Protein AF-A0A925BQP9-F1 (afdb_monomer_lite)

Secondary structure (DSSP, 8-state):
--PPPPPPP-------HHHHHHHHHHHHHHHHHHHHHHHHHHHHHHTHHHHHHHHHHHHTTTTT-TT--S---TTEEEE-TTSTT-EESS--B-TTT-PBPEEEETT----PPTTEEEEEE--HHHHHHTT--EEE--EEEETTTEEEEEEEGGGEEE-SS-EEEEEEEETTEEEEEEEEE---BTTEEEEEES--TT-EEE-SSHHHHHHHHHH-TTT-TTTSTTSTT-SS--SS--S----------HHHHHHHHHH-B-TTT-SBTTBTBSPEEEEETTEEEEESSTTHHHHHHH-HHHHHHHHHHT-

Foldseek 3Di:
DDDDDDDDDDDDPPDDPVNVVVVVVVVVVVVVVVVVVVVVVVVCVVCVVVVVVVVCVVCCVVPPVPPPPDDQDQQKKFADPVDPPDIDSDWDQGPPPRHTTDIDGPLPFDPDPPQFQFKDADDPVRCVVLVWDKDFFDFDQAPPPGTATKAFPQQWDCPVVWIWGWWPPDVRMTTTGTWDWDDDDPRITGTDDTDDGGIITGSHSNVVVVVVCVVRVSGRSRPDVPVPDDPPDPPDDDPDDDQDPDDDDPVRVVVLVVQQAALQPRHGLPPQDHWGWDQDPNDIDTHNDPVCNVVCVVCVPSSVVSSVVND

pLDDT: mean 75.66, std 16.01, range [29.39, 94.94]

Sequence (311 aa):
MSEPVSEPSPLSPQRSAWASLLWTARLIEVRLRLVIVLLVAFVVVGRWETWRNYWDKWTRPLLGGAAYAGTVSTDTEFFCPMCPGVLSDWPAICPVCHMDLVTRRRGEPIVLPDGTLSRMQLAPYRIQQAGIHTTEVQSQTVEGVGECLTLPESAVIDTGSLQVVYVESMPGMFDGVAVKLGPRVGDLFPVREGLKPGQRVATSGAFLIDAETRLNPSLAVGYFGAAGNRVANSSQTSPRRRAKKGKLSAADLKLVEQQKICPVTGADLNSMGGPVPVDLTGRRVFICCVGCETALRKDPEKHFKKLAEAK

Structure (mmCIF, N/CA/C/O backbone):
data_AF-A0A925BQP9-F1
#
_entry.id   AF-A0A925BQP9-F1
#
loop_
_atom_site.group_PDB
_atom_site.id
_atom_site.type_symbol
_atom_site.label_atom_id
_atom_site.label_alt_id
_atom_site.label_comp_id
_atom_site.label_asym_id
_atom_site.label_entity_id
_atom_site.label_seq_id
_atom_site.pdbx_PDB_ins_code
_atom_site.Cartn_x
_atom_site.Cartn_y
_atom_site.Cartn_z
_atom_site.occupancy
_atom_site.B_iso_or_equiv
_atom_site.auth_seq_id
_atom_site.auth_comp_id
_atom_site.auth_asym_id
_atom_site.auth_atom_id
_atom_site.pdbx_PDB_model_num
ATOM 1 N N . MET A 1 1 ? 86.877 -55.980 -59.274 1.00 45.31 1 MET A N 1
ATOM 2 C CA . MET A 1 1 ? 86.616 -54.872 -60.212 1.00 45.31 1 MET A CA 1
ATOM 3 C C . MET A 1 1 ? 85.297 -54.236 -59.826 1.00 45.31 1 MET A C 1
ATOM 5 O O . MET A 1 1 ? 84.273 -54.897 -59.909 1.00 45.31 1 MET A O 1
ATOM 9 N N . SER A 1 2 ? 85.359 -53.015 -59.314 1.00 47.59 2 SER A N 1
ATOM 10 C CA . SER A 1 2 ? 84.247 -52.222 -58.794 1.00 47.59 2 SER A CA 1
ATOM 11 C C . SER A 1 2 ? 84.069 -51.015 -59.713 1.00 47.59 2 SER A C 1
ATOM 13 O O . SER A 1 2 ? 84.976 -50.191 -59.802 1.00 47.59 2 SER A O 1
ATOM 15 N N . GLU A 1 3 ? 82.933 -50.923 -60.401 1.00 58.47 3 GLU A N 1
ATOM 16 C CA . GLU A 1 3 ? 82.531 -49.715 -61.131 1.00 58.47 3 GLU A CA 1
ATOM 17 C C . GLU A 1 3 ? 81.589 -48.859 -60.262 1.00 58.47 3 GLU A C 1
ATOM 19 O O . GLU A 1 3 ? 80.768 -49.419 -59.528 1.00 58.47 3 GLU A O 1
ATOM 24 N N . PRO A 1 4 ? 81.725 -47.518 -60.284 1.00 59.88 4 PRO A N 1
ATOM 25 C CA . PRO A 1 4 ? 81.036 -46.629 -59.359 1.00 59.88 4 PRO A CA 1
ATOM 26 C C . PRO A 1 4 ? 79.633 -46.228 -59.835 1.00 59.88 4 PRO A C 1
ATOM 28 O O . PRO A 1 4 ? 79.372 -46.007 -61.015 1.00 59.88 4 PRO A O 1
ATOM 31 N N . VAL A 1 5 ? 78.745 -46.083 -58.853 1.00 56.38 5 VAL A N 1
ATOM 32 C CA . VAL A 1 5 ? 77.368 -45.592 -58.966 1.00 56.38 5 VAL A CA 1
ATOM 33 C C . VAL A 1 5 ? 77.372 -44.092 -59.288 1.00 56.38 5 VAL A C 1
ATOM 35 O O . VAL A 1 5 ? 77.956 -43.302 -58.550 1.00 56.38 5 VAL A O 1
ATOM 38 N N . SER A 1 6 ? 76.703 -43.693 -60.372 1.00 61.91 6 SER A N 1
ATOM 39 C CA . SER A 1 6 ? 76.469 -42.291 -60.741 1.00 61.91 6 SER A CA 1
ATOM 40 C C . SER A 1 6 ? 75.222 -41.731 -60.041 1.00 61.91 6 SER A C 1
ATOM 42 O O . SER A 1 6 ? 74.110 -42.198 -60.292 1.00 61.91 6 SER A O 1
ATOM 44 N N . GLU A 1 7 ? 75.397 -40.718 -59.192 1.00 65.06 7 GLU A N 1
ATOM 45 C CA . GLU A 1 7 ? 74.315 -39.914 -58.603 1.00 65.06 7 GLU A CA 1
ATOM 46 C C . GLU A 1 7 ? 73.644 -38.999 -59.652 1.00 65.06 7 GLU A C 1
ATOM 48 O O . GLU A 1 7 ? 74.332 -38.449 -60.518 1.00 65.06 7 GLU A O 1
ATOM 53 N N . PRO A 1 8 ? 72.321 -38.760 -59.584 1.00 58.62 8 PRO A N 1
ATOM 54 C CA . PRO A 1 8 ? 71.677 -37.737 -60.400 1.00 58.62 8 PRO A CA 1
ATOM 55 C C . PRO A 1 8 ? 71.913 -36.330 -59.816 1.00 58.62 8 PRO A C 1
ATOM 57 O O . PRO A 1 8 ? 71.717 -36.086 -58.626 1.00 58.62 8 PRO A O 1
ATOM 60 N N . SER A 1 9 ? 72.296 -35.378 -60.674 1.00 62.78 9 SER A N 1
ATOM 61 C CA . SER A 1 9 ? 72.474 -33.961 -60.317 1.00 62.78 9 SER A CA 1
ATOM 62 C C . SER A 1 9 ? 71.181 -33.295 -59.812 1.00 62.78 9 SER A C 1
ATOM 64 O O . SER A 1 9 ? 70.114 -33.514 -60.393 1.00 62.78 9 SER A O 1
ATOM 66 N N . PRO A 1 10 ? 71.255 -32.387 -58.818 1.00 48.56 10 PRO A N 1
ATOM 67 C CA . PRO A 1 10 ? 70.118 -31.568 -58.430 1.00 48.56 10 PRO A CA 1
ATOM 68 C C . PRO A 1 10 ? 69.896 -30.452 -59.461 1.00 48.56 10 PRO A C 1
ATOM 70 O O . PRO A 1 10 ? 70.718 -29.548 -59.622 1.00 48.56 10 PRO A O 1
ATOM 73 N N . LEU A 1 11 ? 68.753 -30.484 -60.148 1.00 51.12 11 LEU A N 1
ATOM 74 C CA . LEU A 1 11 ? 68.272 -29.343 -60.925 1.00 51.12 11 LEU A CA 1
ATOM 75 C C . LEU A 1 11 ? 67.929 -28.201 -59.957 1.00 51.12 11 LEU A C 1
ATOM 77 O O . LEU A 1 11 ? 66.928 -28.252 -59.242 1.00 51.12 11 LEU A O 1
ATOM 81 N N . SER A 1 12 ? 68.764 -27.162 -59.923 1.00 58.66 12 SER A N 1
ATOM 82 C CA . SER A 1 12 ? 68.433 -25.918 -59.224 1.00 58.66 12 SER A CA 1
ATOM 83 C C . SER A 1 12 ? 67.364 -25.148 -60.015 1.00 58.66 12 SER A C 1
ATOM 85 O O . SER A 1 12 ? 67.518 -24.951 -61.223 1.00 58.66 12 SER A O 1
ATOM 87 N N . PRO A 1 13 ? 66.269 -24.678 -59.388 1.00 52.56 13 PRO A N 1
ATOM 88 C CA . PRO A 1 13 ? 65.316 -23.829 -60.078 1.00 52.56 13 PRO A CA 1
ATOM 89 C C . PRO A 1 13 ? 65.865 -22.398 -60.063 1.00 52.56 13 PRO A C 1
ATOM 91 O O . PRO A 1 13 ? 65.634 -21.649 -59.113 1.00 52.56 13 PRO A O 1
ATOM 94 N N . GLN A 1 14 ? 66.588 -21.991 -61.111 1.00 63.50 14 GLN A N 1
ATOM 95 C CA . GLN A 1 14 ? 66.860 -20.571 -61.359 1.00 63.50 14 GLN A CA 1
ATOM 96 C C . GLN A 1 14 ? 65.535 -19.858 -61.666 1.00 63.50 14 GLN A C 1
ATOM 98 O O . GLN A 1 14 ? 65.106 -19.733 -62.812 1.00 63.50 14 GLN A O 1
ATOM 103 N N . ARG A 1 15 ? 64.847 -19.394 -60.622 1.00 58.25 15 ARG A N 1
ATOM 104 C CA . ARG A 1 15 ? 63.756 -18.430 -60.771 1.00 58.25 15 ARG A CA 1
ATOM 105 C C . ARG A 1 15 ? 64.375 -17.090 -61.157 1.00 58.25 15 ARG A C 1
ATOM 107 O O . ARG A 1 15 ? 65.169 -16.535 -60.404 1.00 58.25 15 ARG A O 1
ATOM 114 N N . SER A 1 16 ? 64.028 -16.594 -62.342 1.00 65.12 16 SER A N 1
ATOM 115 C CA . SER A 1 16 ? 64.493 -15.305 -62.853 1.00 65.12 16 SER A CA 1
ATOM 116 C C . SER A 1 16 ? 64.171 -14.177 -61.864 1.00 65.12 16 SER A C 1
ATOM 118 O O . SER A 1 16 ? 63.114 -14.177 -61.230 1.00 65.12 16 SER A O 1
ATOM 120 N N . ALA A 1 17 ? 65.067 -13.192 -61.739 1.00 63.22 17 ALA A N 1
ATOM 121 C CA . ALA A 1 17 ? 64.899 -12.043 -60.837 1.00 63.22 17 ALA A CA 1
ATOM 122 C C . ALA A 1 17 ? 63.589 -11.259 -61.083 1.00 63.22 17 ALA A C 1
ATOM 124 O O . ALA A 1 17 ? 63.053 -10.620 -60.185 1.00 63.22 17 ALA A O 1
ATOM 125 N N . TRP A 1 18 ? 63.030 -11.363 -62.290 1.00 61.12 18 TRP A N 1
ATOM 126 C CA . TRP A 1 18 ? 61.725 -10.813 -62.655 1.00 61.12 18 TRP A CA 1
ATOM 127 C C . TRP A 1 18 ? 60.549 -11.612 -62.076 1.00 61.12 18 TRP A C 1
ATOM 129 O O . TRP A 1 18 ? 59.548 -11.026 -61.668 1.00 61.12 18 TRP A O 1
ATOM 139 N N . ALA A 1 19 ? 60.668 -12.939 -61.978 1.00 64.19 19 ALA A N 1
ATOM 140 C CA . ALA A 1 19 ? 59.644 -13.790 -61.379 1.00 64.19 19 ALA A CA 1
ATOM 141 C C . ALA A 1 19 ? 59.563 -13.613 -59.854 1.00 64.19 19 ALA A C 1
ATOM 143 O O . ALA A 1 19 ? 58.466 -13.657 -59.300 1.00 64.19 19 ALA A O 1
ATOM 144 N N . SER A 1 20 ? 60.688 -13.370 -59.168 1.00 64.38 20 SER A N 1
ATOM 145 C CA . SER A 1 20 ? 60.673 -13.033 -57.738 1.00 64.38 20 SER A CA 1
ATOM 146 C C . SER A 1 20 ? 60.093 -11.638 -57.479 1.00 64.38 20 SER A C 1
ATOM 148 O O . SER A 1 20 ? 59.323 -11.494 -56.534 1.00 64.38 20 SER A O 1
ATOM 150 N N . LEU A 1 21 ? 60.360 -10.650 -58.345 1.00 67.69 21 LEU A N 1
ATOM 151 C CA . LEU A 1 21 ? 59.766 -9.304 -58.269 1.00 67.69 21 LEU A CA 1
ATOM 152 C C . LEU A 1 21 ? 58.247 -9.301 -58.499 1.00 67.69 21 LEU A C 1
ATOM 154 O O . LEU A 1 21 ? 57.502 -8.643 -57.777 1.00 67.69 21 LEU A O 1
ATOM 158 N N . LEU A 1 22 ? 57.764 -10.069 -59.478 1.00 72.62 22 LEU A N 1
ATOM 159 C CA . LEU A 1 22 ? 56.326 -10.225 -59.715 1.00 72.62 22 LEU A CA 1
ATOM 160 C C . LEU A 1 22 ? 55.641 -10.963 -58.557 1.00 72.62 22 LEU A C 1
ATOM 162 O O . LEU A 1 22 ? 54.504 -10.650 -58.206 1.00 72.62 22 LEU A O 1
ATOM 166 N N . TRP A 1 23 ? 56.328 -11.920 -57.930 1.00 68.81 23 TRP A N 1
ATOM 167 C CA . TRP A 1 23 ? 55.796 -12.662 -56.787 1.00 68.81 23 TRP A CA 1
ATOM 168 C C . TRP A 1 23 ? 55.746 -11.814 -55.506 1.00 68.81 23 TRP A C 1
ATOM 170 O O . TRP A 1 23 ? 54.752 -11.866 -54.779 1.00 68.81 23 TRP A O 1
ATOM 180 N N . THR A 1 24 ? 56.755 -10.971 -55.252 1.00 74.19 24 THR A N 1
ATOM 181 C CA . THR A 1 24 ? 56.733 -10.011 -54.135 1.00 74.19 24 THR A CA 1
ATOM 182 C C . THR A 1 24 ? 55.698 -8.910 -54.349 1.00 74.19 24 THR A C 1
ATOM 184 O O . THR A 1 24 ? 54.975 -8.589 -53.408 1.00 74.19 24 THR A O 1
ATOM 187 N N . ALA A 1 25 ? 55.537 -8.396 -55.573 1.00 77.31 25 ALA A N 1
ATOM 188 C CA . ALA A 1 25 ? 54.480 -7.437 -55.906 1.00 77.31 25 ALA A CA 1
ATOM 189 C C . ALA A 1 25 ? 53.077 -8.006 -55.627 1.00 77.31 25 ALA A C 1
ATOM 191 O O . ALA A 1 25 ? 52.257 -7.350 -54.985 1.00 77.31 25 ALA A O 1
ATOM 192 N N . ARG A 1 26 ? 52.827 -9.267 -56.007 1.00 74.62 26 ARG A N 1
ATOM 193 C CA . ARG A 1 26 ? 51.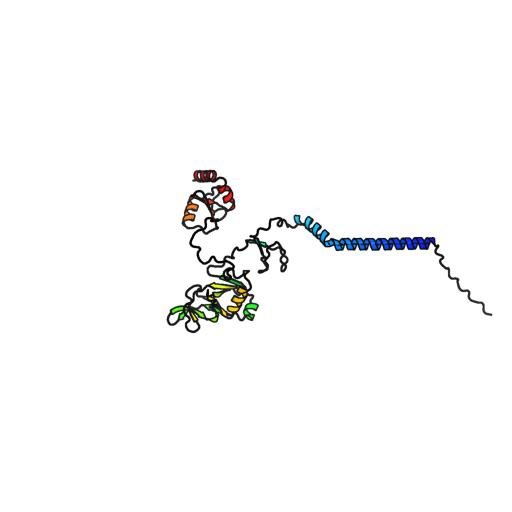553 -9.955 -55.738 1.00 74.62 26 ARG A CA 1
ATOM 194 C C . ARG A 1 26 ? 51.303 -10.174 -54.243 1.00 74.62 26 ARG A C 1
ATOM 196 O O . ARG A 1 26 ? 50.176 -10.042 -53.775 1.00 74.62 26 ARG A O 1
ATOM 203 N N . LEU A 1 27 ? 52.346 -10.486 -53.471 1.00 76.75 27 LEU A N 1
ATOM 204 C CA . LEU A 1 27 ? 52.251 -10.600 -52.011 1.00 76.75 27 LEU A CA 1
ATOM 205 C C . LEU A 1 27 ? 51.945 -9.260 -51.340 1.00 76.75 27 LEU A C 1
ATOM 207 O O . LEU A 1 27 ? 51.162 -9.219 -50.389 1.00 76.75 27 LEU A O 1
ATOM 211 N N . ILE A 1 28 ? 52.543 -8.173 -51.830 1.00 82.19 28 ILE A N 1
ATOM 212 C CA . ILE A 1 28 ? 52.264 -6.816 -51.355 1.00 82.19 28 ILE A CA 1
ATOM 213 C C . ILE A 1 28 ? 50.809 -6.452 -51.657 1.00 82.19 28 ILE A C 1
ATOM 215 O O . ILE A 1 28 ? 50.113 -5.990 -50.759 1.00 82.19 28 ILE A O 1
ATOM 219 N N . GLU A 1 29 ? 50.319 -6.744 -52.861 1.00 84.31 29 GLU A N 1
ATOM 220 C CA . GLU A 1 29 ? 48.927 -6.511 -53.258 1.00 84.31 29 GLU A CA 1
ATOM 221 C C . GLU A 1 29 ? 47.930 -7.262 -52.354 1.00 84.31 29 GLU A C 1
ATOM 223 O O . GLU A 1 29 ? 46.968 -6.676 -51.852 1.00 84.31 29 GLU A O 1
ATOM 228 N N . VAL A 1 30 ? 48.193 -8.541 -52.059 1.00 82.62 30 VAL A N 1
ATOM 229 C CA . VAL A 1 30 ? 47.346 -9.351 -51.165 1.00 82.62 30 VAL A CA 1
ATOM 230 C C . VAL A 1 30 ? 47.374 -8.826 -49.727 1.00 82.62 30 VAL A C 1
ATOM 232 O O . VAL A 1 30 ? 46.323 -8.730 -49.090 1.00 82.62 30 VAL A O 1
ATOM 235 N N . ARG A 1 31 ? 48.550 -8.443 -49.208 1.00 84.25 31 ARG A N 1
ATOM 236 C CA . ARG A 1 31 ? 48.673 -7.866 -47.858 1.00 84.25 31 ARG A CA 1
ATOM 237 C C . ARG A 1 31 ? 47.978 -6.511 -47.753 1.00 84.25 31 ARG A C 1
ATOM 239 O O . ARG A 1 31 ? 47.286 -6.273 -46.766 1.00 84.25 31 ARG A O 1
ATOM 246 N N . LEU A 1 32 ? 48.096 -5.657 -48.770 1.00 88.38 32 LEU A N 1
ATOM 247 C CA . LEU A 1 32 ? 47.422 -4.360 -48.804 1.00 88.38 32 LEU A CA 1
ATOM 248 C C . LEU A 1 32 ? 45.897 -4.537 -48.820 1.00 88.38 32 LEU A C 1
ATOM 250 O O . LEU A 1 32 ? 45.187 -3.877 -48.064 1.00 88.38 32 LEU A O 1
ATOM 254 N N . ARG A 1 33 ? 45.390 -5.492 -49.612 1.00 89.38 33 ARG A N 1
ATOM 255 C CA . ARG A 1 33 ? 43.960 -5.821 -49.671 1.00 89.38 33 ARG A CA 1
ATOM 256 C C . ARG A 1 33 ? 43.430 -6.340 -48.331 1.00 89.38 33 ARG A C 1
ATOM 258 O O . ARG A 1 33 ? 42.353 -5.924 -47.917 1.00 89.38 33 ARG A O 1
ATOM 265 N N . LEU A 1 34 ? 44.188 -7.189 -47.632 1.00 88.56 34 LEU A N 1
ATOM 266 C CA . LEU A 1 34 ? 43.827 -7.677 -46.294 1.00 88.56 34 LEU A CA 1
ATOM 267 C C . LEU A 1 34 ? 43.735 -6.528 -45.275 1.00 88.56 34 LEU A C 1
ATOM 269 O O . LEU A 1 34 ? 42.763 -6.445 -44.526 1.00 88.56 34 LEU A O 1
ATOM 273 N N . VAL A 1 35 ? 44.712 -5.617 -45.277 1.00 91.19 35 VAL A N 1
ATOM 274 C CA . VAL A 1 35 ? 44.727 -4.456 -44.371 1.00 91.19 35 VAL A CA 1
ATOM 275 C C . VAL A 1 35 ? 43.555 -3.514 -44.656 1.00 91.19 35 VAL A C 1
ATOM 277 O O . VAL A 1 35 ? 42.897 -3.063 -43.721 1.00 91.19 35 VAL A O 1
ATOM 280 N N . ILE A 1 36 ? 43.236 -3.267 -45.929 1.00 92.31 36 ILE A N 1
ATOM 281 C CA . ILE A 1 36 ? 42.078 -2.447 -46.318 1.00 92.31 36 ILE A CA 1
ATOM 282 C C . ILE A 1 36 ? 40.770 -3.083 -45.833 1.00 92.31 36 ILE A C 1
ATOM 284 O O . ILE A 1 36 ? 39.931 -2.390 -45.263 1.00 92.31 36 ILE A O 1
ATOM 288 N N . VAL A 1 37 ? 40.600 -4.398 -46.003 1.00 92.25 37 VAL A N 1
ATOM 289 C CA . VAL A 1 37 ? 39.394 -5.106 -45.540 1.00 92.25 37 VAL A CA 1
ATOM 290 C C . VAL A 1 37 ? 39.247 -5.020 -44.018 1.00 92.25 37 VAL A C 1
ATOM 292 O O . VAL A 1 37 ? 38.153 -4.743 -43.531 1.00 92.25 37 VAL A O 1
ATOM 295 N N . LEU A 1 38 ? 40.336 -5.191 -43.264 1.00 92.19 38 LEU A N 1
ATOM 296 C CA . LEU A 1 38 ? 40.315 -5.061 -41.803 1.00 92.19 38 LEU A CA 1
ATOM 297 C C . LEU A 1 38 ? 39.994 -3.634 -41.345 1.00 92.19 38 LEU A C 1
ATOM 299 O O . LEU A 1 38 ? 39.219 -3.465 -40.406 1.00 92.19 38 LEU A O 1
ATOM 303 N N . LEU A 1 39 ? 40.526 -2.610 -42.019 1.00 93.44 39 LEU A N 1
ATOM 304 C CA . LEU A 1 39 ? 40.194 -1.212 -41.725 1.00 93.44 39 LEU A CA 1
ATOM 305 C C . LEU A 1 39 ? 38.719 -0.905 -41.997 1.00 93.44 39 LEU A C 1
ATOM 307 O O . LEU A 1 39 ? 38.070 -0.260 -41.177 1.00 93.44 39 LEU A O 1
ATOM 311 N N . VAL A 1 40 ? 38.161 -1.401 -43.105 1.00 93.38 40 VAL A N 1
ATOM 312 C CA . VAL A 1 40 ? 36.728 -1.248 -43.404 1.00 93.38 40 VAL A CA 1
ATOM 313 C C . VAL A 1 40 ? 35.881 -1.950 -42.345 1.00 93.38 40 VAL A C 1
ATOM 315 O O . VAL A 1 40 ? 34.950 -1.342 -41.819 1.00 93.38 40 VAL A O 1
ATOM 318 N N . ALA A 1 41 ? 36.223 -3.185 -41.971 1.00 92.12 41 ALA A N 1
ATOM 319 C CA . ALA A 1 41 ? 35.524 -3.909 -40.912 1.00 92.12 41 ALA A CA 1
ATOM 320 C C . ALA A 1 41 ? 35.583 -3.156 -39.572 1.00 92.12 41 ALA A C 1
ATOM 322 O O . ALA A 1 41 ? 34.563 -3.013 -38.901 1.00 92.12 41 ALA A O 1
ATOM 323 N N . PHE A 1 42 ? 36.744 -2.600 -39.215 1.00 92.12 42 PHE A N 1
ATOM 324 C CA . PHE A 1 42 ? 36.915 -1.796 -38.006 1.00 92.12 42 PHE A CA 1
ATOM 325 C C . PHE A 1 42 ? 36.052 -0.527 -38.024 1.00 92.12 42 PHE A C 1
ATOM 327 O O . PHE A 1 42 ? 35.416 -0.207 -37.024 1.00 92.12 42 PHE A O 1
ATOM 334 N N . VAL A 1 43 ? 35.963 0.171 -39.160 1.00 92.25 43 VAL A N 1
ATOM 335 C CA . VAL A 1 43 ? 35.090 1.349 -39.309 1.00 92.25 43 VAL A CA 1
ATOM 336 C C . VAL A 1 43 ? 33.613 0.965 -39.218 1.00 92.25 43 VAL A C 1
ATOM 338 O O . VAL A 1 43 ? 32.845 1.676 -38.572 1.00 92.25 43 VAL A O 1
ATOM 341 N N . VAL A 1 44 ? 33.204 -0.153 -39.822 1.00 91.62 44 VAL A N 1
ATOM 342 C CA . VAL A 1 44 ? 31.817 -0.643 -39.766 1.00 91.62 44 VAL A CA 1
ATOM 343 C C . VAL A 1 44 ? 31.421 -1.009 -38.337 1.00 91.62 44 VAL A C 1
ATOM 345 O O . VAL A 1 44 ? 30.360 -0.592 -37.879 1.00 91.62 44 VAL A O 1
ATOM 348 N N . VAL A 1 45 ? 32.282 -1.718 -37.604 1.00 90.12 45 VAL A N 1
ATOM 349 C CA . VAL A 1 45 ? 32.037 -2.073 -36.197 1.00 90.12 45 VAL A CA 1
ATOM 350 C C . VAL A 1 45 ? 32.102 -0.834 -35.297 1.00 90.12 45 VAL A C 1
ATOM 352 O O . VAL A 1 45 ? 31.222 -0.628 -34.467 1.00 90.12 45 VAL A O 1
ATOM 355 N N . GLY A 1 46 ? 33.083 0.049 -35.496 1.00 90.75 46 GLY A N 1
ATOM 356 C CA . GLY A 1 46 ? 33.216 1.291 -34.728 1.00 90.75 46 GLY A CA 1
ATOM 357 C C . GLY A 1 46 ? 32.059 2.270 -34.949 1.00 90.75 46 GLY A C 1
ATOM 358 O O . GLY A 1 46 ? 31.710 3.037 -34.054 1.00 90.75 46 GLY A O 1
ATOM 359 N N . ARG A 1 47 ? 31.420 2.226 -36.124 1.00 90.31 47 ARG A N 1
ATOM 360 C CA . ARG A 1 47 ? 30.212 3.002 -36.448 1.00 90.31 47 ARG A CA 1
ATOM 361 C C . ARG A 1 47 ? 28.922 2.183 -36.375 1.00 90.31 47 ARG A C 1
ATOM 363 O O . ARG A 1 47 ? 27.878 2.658 -36.827 1.00 90.31 47 ARG A O 1
ATOM 370 N N . TRP A 1 48 ? 28.961 0.997 -35.771 1.00 88.44 48 TRP A N 1
ATOM 371 C CA . TRP A 1 48 ? 27.801 0.115 -35.668 1.00 88.44 48 TRP A CA 1
ATOM 372 C C . TRP A 1 48 ? 26.621 0.796 -34.967 1.00 88.44 48 TRP A C 1
ATOM 374 O O . TRP A 1 48 ? 25.500 0.750 -35.465 1.00 88.44 48 TRP A O 1
ATOM 384 N N . GLU A 1 49 ? 26.882 1.549 -33.895 1.00 80.25 49 GLU A N 1
ATOM 385 C CA . GLU A 1 49 ? 25.851 2.309 -33.173 1.00 80.25 49 GLU A CA 1
ATOM 386 C C . GLU A 1 49 ? 25.211 3.418 -34.022 1.00 80.25 49 GLU A C 1
ATOM 388 O O . GLU A 1 49 ? 24.020 3.706 -33.900 1.00 80.25 49 GLU A O 1
ATOM 393 N N . THR A 1 50 ? 25.964 4.042 -34.937 1.00 83.81 50 THR A N 1
ATOM 394 C CA . THR A 1 50 ? 25.397 5.068 -35.831 1.00 83.81 50 THR A CA 1
ATOM 395 C C . THR A 1 50 ? 24.546 4.445 -36.929 1.00 83.81 50 THR A C 1
ATOM 397 O O . THR A 1 50 ? 23.492 4.985 -37.263 1.00 83.81 50 THR A O 1
ATOM 400 N N . TRP A 1 51 ? 24.979 3.306 -37.467 1.00 83.12 51 TRP A N 1
ATOM 401 C CA . TRP A 1 51 ? 24.217 2.548 -38.458 1.00 83.12 51 TRP A CA 1
ATOM 402 C C . TRP A 1 51 ? 22.930 1.982 -37.868 1.00 83.12 51 TRP A C 1
ATOM 404 O O . TRP A 1 51 ? 21.866 2.157 -38.459 1.00 83.12 51 TRP A O 1
ATOM 414 N N . ARG A 1 52 ? 23.005 1.394 -36.671 1.00 82.44 52 ARG A N 1
ATOM 415 C CA . ARG A 1 52 ? 21.841 0.904 -35.930 1.00 82.44 52 ARG A CA 1
ATOM 416 C C . ARG A 1 52 ? 20.843 2.023 -35.649 1.00 82.44 52 ARG A C 1
ATOM 418 O O . ARG A 1 52 ? 19.672 1.878 -35.971 1.00 82.44 52 ARG A O 1
ATOM 425 N N . ASN A 1 53 ? 21.309 3.179 -35.173 1.00 80.44 53 ASN A N 1
ATOM 426 C CA . ASN A 1 53 ? 20.445 4.340 -34.942 1.00 80.44 53 ASN A CA 1
ATOM 427 C C . ASN A 1 53 ? 19.766 4.856 -36.219 1.00 80.44 53 ASN A C 1
ATOM 429 O O . ASN A 1 53 ? 18.615 5.297 -36.175 1.00 80.44 53 ASN A O 1
ATOM 433 N N . TYR A 1 54 ? 20.463 4.822 -37.357 1.00 83.88 54 TYR A N 1
ATOM 434 C CA . TYR A 1 54 ? 19.885 5.220 -38.640 1.00 83.88 54 TYR A CA 1
ATOM 435 C C . TYR A 1 54 ? 18.848 4.203 -39.131 1.00 83.88 54 TYR A C 1
ATOM 437 O O . TYR A 1 54 ? 17.774 4.595 -39.586 1.00 83.88 54 TYR A O 1
ATOM 445 N N . TRP A 1 55 ? 19.142 2.910 -38.978 1.00 80.12 55 TRP A N 1
ATOM 446 C CA . TRP A 1 55 ? 18.220 1.821 -39.288 1.00 80.12 55 TRP A CA 1
ATOM 447 C C . TRP A 1 55 ? 16.957 1.896 -38.430 1.00 80.12 55 TRP A C 1
ATOM 449 O O . TRP A 1 55 ? 15.860 1.933 -38.979 1.00 80.12 55 TRP A O 1
ATOM 459 N N . ASP A 1 56 ? 17.097 2.056 -37.111 1.00 71.44 56 ASP A N 1
ATOM 460 C CA . ASP A 1 56 ? 15.972 2.236 -36.190 1.00 71.44 56 ASP A CA 1
ATOM 461 C C . ASP A 1 56 ? 15.156 3.483 -36.541 1.00 71.44 56 ASP A C 1
ATOM 463 O O . ASP A 1 56 ? 13.932 3.471 -36.461 1.00 71.44 56 ASP A O 1
ATOM 467 N N . LYS A 1 57 ? 15.793 4.576 -36.984 1.00 73.44 57 LYS A N 1
ATOM 468 C CA . LYS A 1 57 ? 15.076 5.768 -37.468 1.00 73.44 57 LYS A CA 1
ATOM 469 C C . LYS A 1 57 ? 14.205 5.469 -38.693 1.00 73.44 57 LYS A C 1
ATOM 471 O O . LYS A 1 57 ? 13.134 6.060 -38.821 1.00 73.44 57 LYS A O 1
ATOM 476 N N . TRP A 1 58 ? 14.655 4.579 -39.572 1.00 76.12 58 TRP A N 1
ATOM 477 C CA . TRP A 1 58 ? 13.961 4.210 -40.806 1.00 76.12 58 TRP A CA 1
ATOM 478 C C . TRP A 1 58 ? 12.904 3.114 -40.614 1.00 76.12 58 TRP A C 1
ATOM 480 O O . TRP A 1 58 ? 11.893 3.130 -41.309 1.00 76.12 58 TRP A O 1
ATOM 490 N N . THR A 1 59 ? 13.084 2.199 -39.658 1.00 69.75 59 THR A N 1
ATOM 491 C CA . THR A 1 59 ? 12.121 1.123 -39.349 1.00 69.75 59 THR A CA 1
ATOM 492 C C . THR A 1 59 ? 11.019 1.542 -38.368 1.00 69.75 59 THR A C 1
ATOM 494 O O . THR A 1 59 ? 9.966 0.905 -38.320 1.00 69.75 59 THR A O 1
ATOM 497 N N . ARG A 1 60 ? 11.199 2.661 -37.648 1.00 59.56 60 ARG A N 1
ATOM 498 C CA . ARG A 1 60 ? 10.205 3.298 -36.752 1.00 59.56 60 ARG A CA 1
ATOM 499 C C . ARG A 1 60 ? 8.770 3.424 -37.301 1.00 59.56 60 ARG A C 1
ATOM 501 O O . ARG A 1 60 ? 7.847 3.173 -36.526 1.00 59.56 60 ARG A O 1
ATOM 508 N N . PRO A 1 61 ? 8.527 3.787 -38.578 1.00 61.56 61 PRO A N 1
ATOM 509 C CA . PRO A 1 61 ? 7.167 3.931 -39.104 1.00 61.56 61 PRO A CA 1
ATOM 510 C C . PRO A 1 61 ? 6.432 2.594 -39.269 1.00 61.56 61 PRO A C 1
ATOM 512 O O . PRO A 1 61 ? 5.206 2.572 -39.261 1.00 61.56 61 PRO A O 1
ATOM 515 N N . LEU A 1 62 ? 7.166 1.484 -39.409 1.00 59.00 62 LEU A N 1
ATOM 516 C CA . LEU A 1 62 ? 6.600 0.154 -39.662 1.00 59.00 62 LEU A CA 1
ATOM 517 C C . LEU A 1 62 ? 6.247 -0.608 -38.374 1.00 59.00 62 LEU A C 1
ATOM 519 O O . LEU A 1 62 ? 5.416 -1.508 -38.416 1.00 59.00 62 LEU A O 1
ATOM 523 N N . LEU A 1 63 ? 6.838 -0.236 -37.231 1.00 57.81 63 LEU A N 1
ATOM 524 C CA . LEU A 1 63 ? 6.674 -0.911 -35.931 1.00 57.81 63 LEU A CA 1
ATOM 525 C C . LEU A 1 63 ? 5.790 -0.141 -34.924 1.00 57.81 63 LEU A C 1
ATOM 527 O O . LEU A 1 63 ? 5.713 -0.522 -33.762 1.00 57.81 63 LEU A O 1
ATOM 531 N N . GLY A 1 64 ? 5.099 0.927 -35.344 1.00 50.25 64 GLY A N 1
ATOM 532 C CA . GLY A 1 64 ? 4.108 1.616 -34.499 1.00 50.25 64 GLY A CA 1
ATOM 533 C C . GLY A 1 64 ? 4.676 2.591 -33.455 1.00 50.25 64 GLY A C 1
ATOM 534 O O . GLY A 1 64 ? 3.959 3.002 -32.547 1.00 50.25 64 GLY A O 1
ATOM 535 N N . GLY A 1 65 ? 5.933 3.025 -33.586 1.00 47.75 65 GLY A N 1
ATOM 536 C CA . GLY A 1 65 ? 6.592 3.961 -32.662 1.00 47.75 65 GLY A CA 1
ATOM 537 C C . GLY A 1 65 ? 6.237 5.440 -32.879 1.00 47.75 65 GLY A C 1
ATOM 538 O O . GLY A 1 65 ? 7.128 6.286 -32.918 1.00 47.75 65 GLY A O 1
ATOM 539 N N . ALA A 1 66 ? 4.959 5.778 -33.064 1.00 45.88 66 ALA A N 1
ATOM 540 C CA . ALA A 1 66 ? 4.509 7.145 -33.369 1.00 45.88 66 ALA A CA 1
ATOM 541 C C . ALA A 1 66 ? 4.306 8.055 -32.132 1.00 45.88 66 ALA A C 1
ATOM 543 O O . ALA A 1 66 ? 3.727 9.131 -32.258 1.00 45.88 66 ALA A O 1
ATOM 544 N N . ALA A 1 67 ? 4.754 7.662 -30.934 1.00 48.31 67 ALA A N 1
ATOM 545 C CA . ALA A 1 67 ? 4.367 8.345 -29.692 1.00 48.31 67 ALA A CA 1
ATOM 546 C C . ALA A 1 67 ? 5.384 9.349 -29.107 1.00 48.31 67 ALA A C 1
ATOM 548 O O . ALA A 1 67 ? 5.056 10.016 -28.128 1.00 48.31 67 ALA A O 1
ATOM 549 N N . TYR A 1 68 ? 6.586 9.522 -29.672 1.00 51.12 68 TYR A N 1
ATOM 550 C CA . TYR A 1 68 ? 7.642 10.309 -29.005 1.00 51.12 68 TYR A CA 1
ATOM 551 C C . TYR A 1 68 ? 8.219 11.446 -29.850 1.00 51.12 68 TYR A C 1
ATOM 553 O O . TYR A 1 68 ? 9.396 11.474 -30.195 1.00 51.12 68 TYR A O 1
ATOM 561 N N . ALA A 1 69 ? 7.368 12.428 -30.134 1.00 48.66 69 ALA A N 1
ATOM 562 C CA . ALA A 1 69 ? 7.783 13.802 -30.431 1.00 48.66 69 ALA A CA 1
ATOM 563 C C . ALA A 1 69 ? 6.862 14.827 -29.735 1.00 48.66 69 ALA A C 1
ATOM 565 O O . ALA A 1 69 ? 6.677 15.944 -30.210 1.00 48.66 69 ALA A O 1
ATOM 566 N N . GLY A 1 70 ? 6.240 14.428 -28.620 1.00 50.06 70 GLY A N 1
ATOM 567 C CA . GLY A 1 70 ? 5.451 15.316 -27.773 1.00 50.06 70 GLY A CA 1
ATOM 568 C C . GLY A 1 70 ? 6.341 16.002 -26.743 1.00 50.06 70 GLY A C 1
ATOM 569 O O . GLY A 1 70 ? 7.142 15.350 -26.078 1.00 50.06 70 GLY A O 1
ATOM 570 N N . THR A 1 71 ? 6.194 17.316 -26.605 1.00 42.09 71 THR A N 1
ATOM 571 C CA . THR A 1 71 ? 6.776 18.115 -25.521 1.00 42.09 71 THR A CA 1
ATOM 572 C C . THR A 1 71 ? 6.510 17.447 -24.170 1.00 42.09 71 THR A C 1
ATOM 574 O O . THR A 1 71 ? 5.349 17.220 -23.826 1.00 42.09 71 THR A O 1
ATOM 577 N N . VAL A 1 72 ? 7.567 17.133 -23.416 1.00 49.97 72 VAL A N 1
ATOM 578 C CA . VAL A 1 72 ? 7.467 16.548 -22.071 1.00 49.97 72 VAL A CA 1
ATOM 579 C C . VAL A 1 72 ? 6.714 17.535 -21.178 1.00 49.97 72 VAL A C 1
ATOM 581 O O . VAL A 1 72 ? 7.247 18.570 -20.789 1.00 49.97 72 VAL A O 1
ATOM 584 N N . SER A 1 73 ? 5.442 17.257 -20.900 1.00 54.28 73 SER A N 1
ATOM 585 C CA . SER A 1 73 ? 4.665 18.022 -19.927 1.00 54.28 73 SER A CA 1
ATOM 586 C C . SER A 1 73 ? 5.086 17.598 -18.522 1.00 54.28 73 SER A C 1
ATOM 588 O O . SER A 1 73 ? 5.073 16.402 -18.234 1.00 54.28 73 SER A O 1
ATOM 590 N N . THR A 1 74 ? 5.360 18.551 -17.633 1.00 61.81 74 THR A N 1
ATOM 591 C CA . THR A 1 74 ? 5.743 18.332 -16.221 1.00 61.81 74 THR A CA 1
ATOM 592 C C . THR A 1 74 ? 4.712 17.532 -15.406 1.00 61.81 74 THR A C 1
ATOM 594 O O . THR A 1 74 ? 5.008 17.058 -14.309 1.00 61.81 74 THR A O 1
ATOM 597 N N . ASP A 1 75 ? 3.506 17.375 -15.957 1.00 68.88 75 ASP A N 1
ATOM 598 C CA . ASP A 1 75 ? 2.355 16.718 -15.342 1.00 68.88 75 ASP A CA 1
ATOM 599 C C . ASP A 1 75 ? 2.208 15.232 -15.723 1.00 68.88 75 ASP A C 1
ATOM 601 O O . ASP A 1 75 ? 1.244 14.597 -15.293 1.00 68.88 75 ASP A O 1
ATOM 605 N N . THR A 1 76 ? 3.110 14.662 -16.532 1.00 77.56 76 THR A N 1
ATOM 606 C CA . THR A 1 76 ? 3.039 13.253 -16.964 1.00 77.56 76 THR A CA 1
ATOM 607 C C . THR A 1 76 ? 4.221 12.465 -16.402 1.00 77.56 76 THR A C 1
ATOM 609 O O . THR A 1 76 ? 5.367 12.857 -16.584 1.00 77.56 76 THR A O 1
ATOM 612 N N . GLU A 1 77 ? 3.937 11.355 -15.725 1.00 83.62 77 GLU A N 1
ATOM 613 C CA . GLU A 1 77 ? 4.915 10.389 -15.215 1.00 83.62 77 GLU A CA 1
ATOM 614 C C . GLU A 1 77 ? 4.760 9.076 -15.992 1.00 83.62 77 GLU A C 1
ATOM 616 O O . GLU A 1 77 ? 3.665 8.739 -16.445 1.00 83.62 77 GLU A O 1
ATOM 621 N N . PHE A 1 78 ? 5.841 8.327 -16.165 1.00 85.50 78 PHE A N 1
ATOM 622 C CA . PHE A 1 78 ? 5.847 7.052 -16.873 1.00 85.50 78 PHE A CA 1
ATOM 623 C C . PHE A 1 78 ? 5.951 5.908 -15.861 1.00 85.50 78 PHE A C 1
ATOM 625 O O . PHE A 1 78 ? 6.775 5.949 -14.950 1.00 85.50 78 PHE A O 1
ATOM 632 N N . PHE A 1 79 ? 5.098 4.893 -15.993 1.00 84.56 79 PHE A N 1
ATOM 633 C CA . PHE A 1 79 ? 4.973 3.785 -15.043 1.00 84.56 79 PHE A CA 1
ATOM 634 C C . PHE A 1 79 ? 4.804 2.439 -15.762 1.00 84.56 79 PHE A C 1
ATOM 636 O O . PHE A 1 79 ? 4.167 2.361 -16.813 1.00 84.56 79 PHE A O 1
ATOM 643 N N . CYS A 1 80 ? 5.351 1.364 -15.185 1.00 82.81 80 CYS A N 1
ATOM 644 C CA . CYS A 1 80 ? 5.206 0.004 -15.707 1.00 82.81 80 CYS A CA 1
ATOM 645 C C . CYS A 1 80 ? 4.002 -0.726 -15.073 1.00 82.81 80 CYS A C 1
ATOM 647 O O . CYS A 1 80 ? 4.054 -1.020 -13.878 1.00 82.81 80 CYS A O 1
ATOM 649 N N . PRO A 1 81 ? 2.967 -1.127 -15.842 1.00 79.19 81 PRO A N 1
ATOM 650 C CA . PRO A 1 81 ? 1.801 -1.842 -15.305 1.00 79.19 81 PRO A CA 1
ATOM 651 C C . PRO A 1 81 ? 2.136 -3.190 -14.660 1.00 79.19 81 PRO A C 1
ATOM 653 O O . PRO A 1 81 ? 1.419 -3.646 -13.775 1.00 79.19 81 PRO A O 1
ATOM 656 N N . MET A 1 82 ? 3.210 -3.833 -15.122 1.00 76.69 82 MET A N 1
ATOM 657 C CA . MET A 1 82 ? 3.590 -5.184 -14.707 1.00 76.69 82 MET A CA 1
ATOM 658 C C . MET A 1 82 ? 4.704 -5.198 -13.650 1.00 76.69 82 MET A C 1
ATOM 660 O O . MET A 1 82 ? 4.935 -6.221 -13.013 1.00 76.69 82 MET A O 1
ATOM 664 N N . CYS A 1 83 ? 5.379 -4.066 -13.430 1.00 74.25 83 CYS A N 1
ATOM 665 C CA . CYS A 1 83 ? 6.467 -3.926 -12.462 1.00 74.25 83 CYS A CA 1
ATOM 666 C C . CYS A 1 83 ? 6.187 -2.722 -11.548 1.00 74.25 83 CYS A C 1
ATOM 668 O O . CYS A 1 83 ? 6.692 -1.622 -11.810 1.00 74.25 83 CYS A O 1
ATOM 670 N N . PRO A 1 84 ? 5.369 -2.899 -10.492 1.00 70.69 84 PRO A N 1
ATOM 671 C CA . PRO A 1 84 ? 5.100 -1.831 -9.539 1.00 70.69 84 PRO A CA 1
ATOM 672 C C . PRO A 1 84 ? 6.415 -1.345 -8.908 1.00 70.69 84 PRO A C 1
ATOM 674 O O . PRO A 1 84 ? 7.226 -2.150 -8.466 1.00 70.69 84 PRO A O 1
ATOM 677 N N . GLY A 1 85 ? 6.640 -0.028 -8.901 1.00 71.06 85 GLY A N 1
ATOM 678 C CA . GLY A 1 85 ? 7.864 0.603 -8.383 1.00 71.06 85 GLY A CA 1
ATOM 679 C C . GLY A 1 85 ? 8.804 1.177 -9.450 1.00 71.06 85 GLY A C 1
ATOM 680 O O . GLY A 1 85 ? 9.636 2.014 -9.119 1.00 71.06 85 GLY A O 1
ATOM 681 N N . VAL A 1 86 ? 8.644 0.811 -10.730 1.00 77.62 86 VAL A N 1
ATOM 682 C CA . VAL A 1 86 ? 9.407 1.429 -11.831 1.00 77.62 86 VAL A CA 1
ATOM 683 C C . VAL A 1 86 ? 8.689 2.689 -12.314 1.00 77.62 86 VAL A C 1
ATOM 685 O O . VAL A 1 86 ? 7.600 2.608 -12.888 1.00 77.62 86 VAL A O 1
ATOM 688 N N . LEU A 1 87 ? 9.313 3.843 -12.074 1.00 79.38 87 LEU A N 1
ATOM 689 C CA . LEU A 1 87 ? 8.812 5.176 -12.404 1.00 79.38 87 LEU A CA 1
ATOM 690 C C . LEU A 1 87 ? 9.898 5.968 -13.130 1.00 79.38 87 LEU A C 1
ATOM 692 O O . LEU A 1 87 ? 11.072 5.880 -12.764 1.00 79.38 87 LEU A O 1
ATOM 696 N N . SER A 1 88 ? 9.516 6.751 -14.133 1.00 79.56 88 SER A N 1
ATOM 697 C CA . SER A 1 88 ? 10.428 7.696 -14.776 1.00 79.56 88 SER A CA 1
ATOM 698 C C . SER A 1 88 ? 9.728 8.991 -15.168 1.00 79.56 88 SER A C 1
ATOM 700 O O . SER A 1 88 ? 8.542 9.016 -15.497 1.00 79.56 88 SER A O 1
ATOM 702 N N . ASP A 1 89 ? 10.490 10.083 -15.152 1.00 82.81 89 ASP A N 1
ATOM 703 C CA . ASP A 1 89 ? 10.020 11.401 -15.597 1.00 82.81 89 ASP A CA 1
ATOM 704 C C . ASP A 1 89 ? 10.104 11.559 -17.129 1.00 82.81 89 ASP A C 1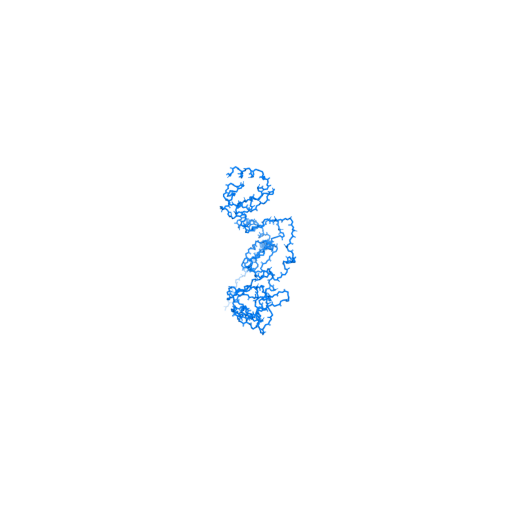
ATOM 706 O O . ASP A 1 89 ? 9.532 12.480 -17.710 1.00 82.81 89 ASP A O 1
ATOM 710 N N . TRP A 1 90 ? 10.811 10.649 -17.802 1.00 81.00 90 TRP A N 1
ATOM 711 C CA . TRP A 1 90 ? 10.974 10.610 -19.252 1.00 81.00 90 TRP A CA 1
ATOM 712 C C . TRP A 1 90 ? 10.520 9.260 -19.812 1.00 81.00 90 TRP A C 1
ATOM 714 O O . TRP A 1 90 ? 10.539 8.255 -19.095 1.00 81.00 90 TRP A O 1
ATOM 724 N N . PRO A 1 91 ? 10.137 9.204 -21.095 1.00 85.44 91 PRO A N 1
ATOM 725 C CA . PRO A 1 91 ? 9.803 7.944 -21.733 1.00 85.44 91 PRO A CA 1
ATOM 726 C C . PRO A 1 91 ? 11.021 7.035 -21.823 1.00 85.44 91 PRO A C 1
ATOM 728 O O . PRO A 1 91 ? 12.057 7.411 -22.371 1.00 85.44 91 PRO A O 1
ATOM 731 N N . ALA A 1 92 ? 10.889 5.839 -21.266 1.00 83.44 92 ALA A N 1
ATOM 732 C CA . ALA A 1 92 ? 11.936 4.836 -21.242 1.00 83.44 92 ALA A CA 1
ATOM 733 C C . ALA A 1 92 ? 11.333 3.433 -21.345 1.00 83.44 92 ALA A C 1
ATOM 735 O O . ALA A 1 92 ? 10.143 3.219 -21.106 1.00 83.44 92 ALA A O 1
ATOM 736 N N . ILE A 1 93 ? 12.196 2.480 -21.675 1.00 85.81 93 ILE A N 1
ATOM 737 C CA . ILE A 1 93 ? 11.895 1.054 -21.609 1.00 85.81 93 ILE A CA 1
ATOM 738 C C . ILE A 1 93 ? 12.147 0.595 -20.170 1.00 85.81 93 ILE A C 1
ATOM 740 O O . ILE A 1 93 ? 13.174 0.928 -19.572 1.00 85.81 93 ILE A O 1
ATOM 744 N N . CYS A 1 94 ? 11.217 -0.168 -19.599 1.00 81.00 94 CYS A N 1
ATOM 745 C CA . CYS A 1 94 ? 11.358 -0.730 -18.260 1.00 81.00 94 CYS A CA 1
ATOM 746 C C . CYS A 1 94 ? 12.578 -1.676 -18.201 1.00 81.00 94 CYS A C 1
ATOM 748 O O . CYS A 1 94 ? 12.636 -2.626 -18.981 1.00 81.00 94 CYS A O 1
ATOM 750 N N . PRO A 1 95 ? 13.523 -1.507 -17.256 1.00 85.31 95 PRO A N 1
ATOM 751 C CA . PRO A 1 95 ? 14.705 -2.369 -17.161 1.00 85.31 95 PRO A CA 1
ATOM 752 C C . PRO A 1 95 ? 14.397 -3.783 -16.644 1.00 85.31 95 PRO A C 1
ATOM 754 O O . PRO A 1 95 ? 15.254 -4.653 -16.727 1.00 85.31 95 PRO A O 1
ATOM 757 N N . VAL A 1 96 ? 13.197 -4.005 -16.093 1.00 80.56 96 VAL A N 1
ATOM 758 C CA . VAL A 1 96 ? 12.786 -5.289 -15.504 1.00 80.56 96 VAL A CA 1
ATOM 759 C C . VAL A 1 96 ? 12.066 -6.175 -16.521 1.00 80.56 96 VAL A C 1
ATOM 761 O O . VAL A 1 96 ? 12.393 -7.347 -16.654 1.00 80.56 96 VAL A O 1
ATOM 764 N N . CYS A 1 97 ? 11.077 -5.627 -17.235 1.00 82.31 97 CYS A N 1
ATOM 765 C CA . CYS A 1 97 ? 10.254 -6.387 -18.187 1.00 82.31 97 CYS A CA 1
ATOM 766 C C . CYS A 1 97 ? 10.501 -6.027 -19.658 1.00 82.31 97 CYS A C 1
ATOM 768 O O . CYS A 1 97 ? 9.887 -6.628 -20.533 1.00 82.31 97 CYS A O 1
ATOM 770 N N . HIS A 1 98 ? 11.366 -5.047 -19.936 1.00 82.56 98 HIS A N 1
ATOM 771 C CA . HIS A 1 98 ? 11.718 -4.589 -21.284 1.00 82.56 98 HIS A CA 1
ATOM 772 C C . HIS A 1 98 ? 10.546 -4.101 -22.153 1.00 82.56 98 HIS A C 1
ATOM 774 O O . HIS A 1 98 ? 10.675 -4.018 -23.371 1.00 82.56 98 HIS A O 1
ATOM 780 N N . MET A 1 99 ? 9.422 -3.727 -21.537 1.00 81.50 99 MET A N 1
ATOM 781 C CA . MET A 1 99 ? 8.307 -3.052 -22.208 1.00 81.50 99 MET A CA 1
ATOM 782 C C . MET A 1 99 ? 8.396 -1.532 -22.045 1.00 81.50 99 MET A C 1
ATOM 784 O O . MET A 1 99 ? 8.968 -1.040 -21.069 1.00 81.50 99 MET A O 1
ATOM 788 N N . ASP A 1 100 ? 7.798 -0.793 -22.979 1.00 83.00 100 ASP A N 1
ATOM 789 C CA . ASP A 1 100 ? 7.676 0.662 -22.889 1.00 83.00 100 ASP A CA 1
ATOM 790 C C . ASP A 1 100 ? 6.836 1.069 -21.676 1.00 83.00 100 ASP A C 1
ATOM 792 O O . ASP A 1 100 ? 5.794 0.477 -21.373 1.00 83.00 100 ASP A O 1
ATOM 796 N N . LEU A 1 101 ? 7.292 2.097 -20.965 1.00 84.56 101 LEU A N 1
ATOM 797 C CA . LEU A 1 101 ? 6.547 2.630 -19.836 1.00 84.56 101 LEU A CA 1
ATOM 798 C C . LEU A 1 101 ? 5.288 3.359 -20.314 1.00 84.56 101 LEU A C 1
ATOM 800 O O . LEU A 1 101 ? 5.312 4.163 -21.248 1.00 84.56 101 LEU A O 1
ATOM 804 N N . VAL A 1 102 ? 4.183 3.112 -19.616 1.00 81.81 102 VAL A N 1
ATOM 805 C CA . VAL A 1 102 ? 2.879 3.700 -19.922 1.00 81.81 102 VAL A CA 1
ATOM 806 C C . VAL A 1 102 ? 2.763 5.054 -19.228 1.00 81.81 102 VAL A C 1
ATOM 808 O O . VAL A 1 102 ? 3.198 5.226 -18.089 1.00 81.81 102 VAL A O 1
ATOM 811 N N . THR A 1 103 ? 2.175 6.037 -19.903 1.00 80.25 103 THR A N 1
ATOM 812 C CA . THR A 1 103 ? 1.987 7.381 -19.352 1.00 80.25 103 THR A CA 1
ATOM 813 C C . THR A 1 103 ? 0.846 7.422 -18.336 1.00 80.25 103 THR A C 1
ATOM 815 O O . THR A 1 103 ? -0.235 6.874 -18.554 1.00 80.25 103 THR A O 1
ATOM 818 N N . ARG A 1 104 ? 1.062 8.131 -17.228 1.00 75.25 104 ARG A N 1
ATOM 819 C CA . ARG A 1 104 ? 0.045 8.474 -16.228 1.00 75.25 104 ARG A CA 1
ATOM 820 C C . ARG A 1 104 ? 0.154 9.945 -15.843 1.00 75.25 104 ARG A C 1
ATOM 822 O O . ARG A 1 104 ? 1.219 10.547 -15.948 1.00 75.25 104 ARG A O 1
ATOM 829 N N . ARG A 1 105 ? -0.942 10.545 -15.376 1.00 71.75 105 ARG A N 1
ATOM 830 C CA . ARG A 1 105 ? -0.896 11.908 -14.827 1.00 71.75 105 ARG A CA 1
ATOM 831 C C . ARG A 1 105 ? -0.234 11.882 -13.454 1.00 71.75 105 ARG A C 1
ATOM 833 O O . ARG A 1 105 ? -0.606 11.084 -12.595 1.00 71.75 105 ARG A O 1
ATOM 840 N N . ARG A 1 106 ? 0.743 12.760 -13.251 1.00 67.38 106 ARG A N 1
ATOM 841 C CA . ARG A 1 106 ? 1.480 12.896 -11.998 1.00 67.38 106 ARG A CA 1
ATOM 842 C C . ARG A 1 106 ? 0.510 13.318 -10.894 1.00 67.38 106 ARG A C 1
ATOM 844 O O . ARG A 1 106 ? -0.183 14.326 -11.018 1.00 67.38 106 ARG A O 1
ATOM 851 N N . GLY A 1 107 ? 0.446 12.527 -9.825 1.00 61.66 107 GLY A N 1
ATOM 852 C CA . GLY A 1 107 ? -0.391 12.823 -8.662 1.00 61.66 107 GLY A CA 1
ATOM 853 C C . GLY A 1 107 ? -1.887 12.546 -8.830 1.00 61.66 107 GLY A C 1
ATOM 854 O O . GLY A 1 107 ? -2.668 13.103 -8.064 1.00 61.66 107 GLY A O 1
ATOM 855 N N . GLU A 1 108 ? -2.316 11.714 -9.788 1.00 56.22 108 GLU A N 1
ATOM 856 C CA . GLU A 1 108 ? -3.666 11.137 -9.733 1.00 56.22 108 GLU A CA 1
ATOM 857 C C . GLU A 1 108 ? -3.681 10.060 -8.634 1.00 56.22 108 GLU A C 1
ATOM 859 O O . GLU A 1 108 ? -3.046 9.014 -8.801 1.00 56.22 108 GLU A O 1
ATOM 864 N N . PRO A 1 109 ? -4.315 10.318 -7.472 1.00 56.62 109 PRO A N 1
ATOM 865 C CA . PRO A 1 109 ? -4.324 9.351 -6.392 1.00 56.62 109 PRO A CA 1
ATOM 866 C C . PRO A 1 109 ? -5.095 8.123 -6.863 1.00 56.62 109 PRO A C 1
ATOM 868 O O . PRO A 1 109 ? -6.205 8.237 -7.389 1.00 56.62 109 PRO A O 1
ATOM 871 N N . ILE A 1 110 ? -4.510 6.946 -6.649 1.00 59.22 110 ILE A N 1
ATOM 872 C CA . ILE A 1 110 ? -5.260 5.695 -6.719 1.00 59.22 110 ILE A CA 1
ATOM 873 C C . ILE A 1 110 ? -6.453 5.889 -5.784 1.00 59.22 110 ILE A C 1
ATOM 875 O O . ILE A 1 110 ? -6.273 6.278 -4.632 1.00 59.22 110 ILE A O 1
ATOM 879 N N . VAL A 1 111 ? -7.672 5.725 -6.290 1.00 58.75 111 VAL A N 1
ATOM 880 C CA . VAL A 1 111 ? -8.873 5.895 -5.471 1.00 58.75 111 VAL A CA 1
ATOM 881 C C . VAL A 1 111 ? -8.938 4.689 -4.541 1.00 58.75 111 VAL A C 1
ATOM 883 O O . VAL A 1 111 ? -9.402 3.620 -4.936 1.00 58.75 111 VAL A O 1
ATOM 886 N N . LEU A 1 112 ? -8.390 4.829 -3.336 1.00 68.44 112 LEU A N 1
ATOM 887 C CA . LEU A 1 112 ? -8.580 3.842 -2.283 1.00 68.44 112 LEU A CA 1
ATOM 888 C C . LEU A 1 112 ? -10.049 3.874 -1.828 1.00 68.44 112 LEU A C 1
ATOM 890 O O . LEU A 1 112 ? -10.697 4.922 -1.928 1.00 68.44 112 LEU A O 1
ATOM 894 N N . PRO A 1 113 ? -10.602 2.738 -1.368 1.00 66.00 113 PRO A N 1
ATOM 895 C CA . PRO A 1 113 ? -11.912 2.733 -0.730 1.00 66.00 113 PRO A CA 1
ATOM 896 C C . PRO A 1 113 ? -11.931 3.685 0.475 1.00 66.00 113 PRO A C 1
ATOM 898 O O . PRO A 1 113 ? -10.912 3.903 1.132 1.00 66.00 113 PRO A O 1
ATOM 901 N N . ASP A 1 114 ? -13.100 4.271 0.739 1.00 64.62 114 ASP A N 1
ATOM 902 C CA . ASP A 1 114 ? -13.276 5.279 1.786 1.00 64.62 114 ASP A CA 1
ATOM 903 C C . ASP A 1 114 ? -12.768 4.757 3.148 1.00 64.62 114 ASP A C 1
ATOM 905 O O . ASP A 1 114 ? -13.237 3.731 3.640 1.00 64.62 114 ASP A O 1
ATOM 909 N N . GLY A 1 115 ? -11.805 5.467 3.751 1.00 70.00 115 GLY A N 1
ATOM 910 C CA . GLY A 1 115 ? -11.206 5.132 5.054 1.00 70.00 115 GLY A CA 1
ATOM 911 C C . GLY A 1 115 ? -9.847 4.418 5.002 1.00 70.00 115 GLY A C 1
ATOM 912 O O . GLY A 1 115 ? -9.184 4.315 6.035 1.00 70.00 115 GLY A O 1
ATOM 913 N N . THR A 1 116 ? -9.390 3.981 3.824 1.00 76.94 116 THR A N 1
ATOM 914 C CA . THR A 1 116 ? -8.075 3.343 3.650 1.00 76.94 116 THR A CA 1
ATOM 915 C C . THR A 1 116 ? -7.004 4.364 3.249 1.00 76.94 116 THR A C 1
ATOM 917 O O . THR A 1 116 ? -7.121 5.056 2.240 1.00 76.94 116 THR A O 1
ATOM 920 N N . LEU A 1 117 ? -5.932 4.444 4.035 1.00 75.56 117 LEU A N 1
ATOM 921 C CA . LEU A 1 117 ? -4.775 5.322 3.842 1.00 75.56 117 LEU A CA 1
ATOM 922 C C . LEU A 1 117 ? -3.714 4.724 2.907 1.00 75.56 117 LEU A C 1
ATOM 924 O O . LEU A 1 117 ? -3.042 5.455 2.172 1.00 75.56 117 LEU A O 1
ATOM 928 N N . SER A 1 118 ? -3.540 3.404 2.950 1.00 79.75 118 SER A N 1
ATOM 929 C CA . SER A 1 118 ? -2.523 2.674 2.189 1.00 79.75 118 SER A CA 1
ATOM 930 C C . SER A 1 118 ? -3.026 1.290 1.791 1.00 79.75 118 SER A C 1
ATOM 932 O O . SER A 1 118 ? -3.852 0.705 2.485 1.00 79.75 118 SER A O 1
ATOM 934 N N . ARG A 1 119 ? -2.530 0.763 0.668 1.00 82.50 119 ARG A N 1
ATOM 935 C CA . ARG A 1 119 ? -2.811 -0.605 0.213 1.00 82.50 119 ARG A CA 1
ATOM 936 C C . ARG A 1 119 ? -1.504 -1.280 -0.169 1.00 82.50 119 ARG A C 1
ATOM 938 O O . ARG A 1 119 ? -0.813 -0.833 -1.081 1.00 82.50 119 ARG A O 1
ATOM 945 N N . MET A 1 120 ? -1.189 -2.366 0.521 1.00 85.75 120 MET A N 1
ATOM 946 C CA . MET A 1 120 ? 0.030 -3.149 0.357 1.00 85.75 120 MET A CA 1
ATOM 947 C C . MET A 1 120 ? -0.324 -4.561 -0.101 1.00 85.75 120 MET A C 1
ATOM 949 O O . MET A 1 120 ? -1.242 -5.180 0.429 1.00 85.75 120 MET A O 1
ATOM 953 N N . GLN A 1 121 ? 0.437 -5.099 -1.051 1.00 85.62 121 GLN A N 1
ATOM 954 C CA . GLN A 1 121 ? 0.368 -6.509 -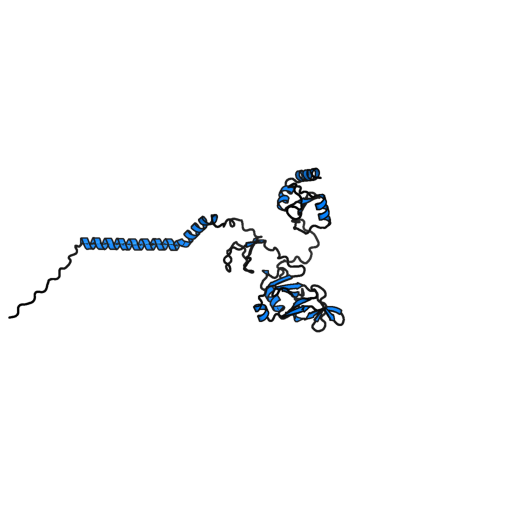1.421 1.00 85.62 121 GLN A CA 1
ATOM 955 C C . GLN A 1 121 ? 1.664 -7.213 -1.010 1.00 85.62 121 GLN A C 1
ATOM 957 O O . GLN A 1 121 ? 2.751 -6.839 -1.450 1.00 85.62 121 GLN A O 1
ATOM 962 N N . LEU A 1 122 ? 1.548 -8.238 -0.171 1.00 86.50 122 LEU A N 1
ATOM 963 C CA . LEU A 1 122 ? 2.637 -9.092 0.285 1.00 86.50 122 LEU A CA 1
ATOM 964 C C . LEU A 1 122 ? 2.462 -10.496 -0.292 1.00 86.50 122 LEU A C 1
ATOM 966 O O . LEU A 1 122 ? 1.379 -11.076 -0.264 1.00 86.50 122 LEU A O 1
ATOM 970 N N . ALA A 1 123 ? 3.551 -11.062 -0.806 1.00 87.88 123 ALA A N 1
ATOM 971 C CA . ALA A 1 123 ? 3.552 -12.449 -1.247 1.00 87.88 123 ALA A CA 1
ATOM 972 C C . ALA A 1 123 ? 3.434 -13.401 -0.036 1.00 87.88 123 ALA A C 1
ATOM 974 O O . ALA A 1 123 ? 4.004 -13.097 1.016 1.00 87.88 123 ALA A O 1
ATOM 975 N N . PRO A 1 124 ? 2.785 -14.575 -0.170 1.00 89.75 124 PRO A N 1
ATOM 976 C CA . PRO A 1 124 ? 2.540 -15.486 0.955 1.00 89.75 124 PRO A CA 1
ATOM 977 C C . PRO A 1 124 ? 3.796 -15.871 1.749 1.00 89.75 124 PRO A C 1
ATOM 979 O O . PRO A 1 124 ? 3.768 -15.914 2.976 1.00 89.75 124 PRO A O 1
ATOM 982 N N . TYR A 1 125 ? 4.928 -16.076 1.068 1.00 90.19 125 TYR A N 1
ATOM 983 C CA . TYR A 1 125 ? 6.197 -16.389 1.730 1.00 90.19 125 TYR A CA 1
ATOM 984 C C . TYR A 1 125 ? 6.718 -15.222 2.588 1.00 90.19 125 TYR A C 1
ATOM 986 O O . TYR A 1 125 ? 7.273 -15.461 3.657 1.00 90.19 125 TYR A O 1
ATOM 994 N N . ARG A 1 126 ? 6.495 -13.961 2.175 1.00 90.69 126 ARG A N 1
ATOM 995 C CA . ARG A 1 126 ? 6.878 -12.776 2.965 1.00 90.69 126 ARG A CA 1
ATOM 996 C C . ARG A 1 126 ? 6.042 -12.675 4.235 1.00 90.69 126 ARG A C 1
ATOM 998 O O . ARG A 1 126 ? 6.580 -12.307 5.266 1.00 90.69 126 ARG A O 1
ATOM 1005 N N . ILE A 1 127 ? 4.758 -13.032 4.169 1.00 91.88 127 ILE A N 1
ATOM 1006 C CA . ILE A 1 127 ? 3.847 -13.040 5.326 1.00 91.88 127 ILE A CA 1
ATOM 1007 C C . ILE A 1 127 ? 4.336 -14.048 6.370 1.00 91.88 127 ILE A C 1
ATOM 1009 O O . ILE A 1 127 ? 4.451 -13.709 7.545 1.00 91.88 127 ILE A O 1
ATOM 1013 N N . GLN A 1 128 ? 4.696 -15.258 5.928 1.00 92.75 128 GLN A N 1
ATOM 1014 C CA . GLN A 1 128 ? 5.223 -16.306 6.805 1.00 92.75 128 GLN A CA 1
ATOM 1015 C C . GLN A 1 128 ? 6.578 -15.930 7.416 1.00 92.75 128 GLN A C 1
ATOM 1017 O O . GLN A 1 128 ? 6.758 -16.062 8.622 1.00 92.75 128 GLN A O 1
ATOM 1022 N N . GLN A 1 129 ? 7.516 -15.421 6.610 1.00 93.44 129 GLN A N 1
ATOM 1023 C CA . GLN A 1 129 ? 8.836 -14.994 7.093 1.00 93.44 129 GLN A CA 1
ATOM 1024 C C . GLN A 1 129 ? 8.757 -13.806 8.058 1.00 93.44 129 GLN A C 1
ATOM 1026 O O . GLN A 1 129 ? 9.539 -13.730 9.000 1.00 93.44 129 GLN A O 1
ATOM 1031 N N . ALA A 1 130 ? 7.812 -12.892 7.829 1.00 89.81 130 ALA A N 1
ATOM 1032 C CA . ALA A 1 130 ? 7.563 -11.741 8.690 1.00 89.81 130 ALA A CA 1
ATOM 1033 C C . ALA A 1 130 ? 6.758 -12.087 9.956 1.00 89.81 130 ALA A C 1
ATOM 1035 O O . ALA A 1 130 ? 6.582 -11.215 10.804 1.00 89.81 130 ALA A O 1
ATOM 1036 N N . GLY A 1 131 ? 6.244 -13.318 10.084 1.00 92.44 131 GLY A N 1
ATOM 1037 C CA . GLY A 1 131 ? 5.397 -13.716 11.210 1.00 92.44 131 GLY A CA 1
ATOM 1038 C C . GLY A 1 131 ? 4.110 -12.894 11.308 1.00 92.44 131 GLY A C 1
ATOM 1039 O O . GLY A 1 131 ? 3.671 -12.568 12.408 1.00 92.44 131 GLY A O 1
ATOM 1040 N N . ILE A 1 132 ? 3.535 -12.497 10.168 1.00 93.94 132 ILE A N 1
ATOM 1041 C CA . ILE A 1 132 ? 2.290 -11.727 10.137 1.00 93.94 132 ILE A CA 1
ATOM 1042 C C . ILE A 1 132 ? 1.116 -12.691 10.323 1.00 93.94 132 ILE A C 1
ATOM 1044 O O . ILE A 1 132 ? 0.821 -13.502 9.443 1.00 93.94 132 ILE A O 1
ATOM 1048 N N . HIS A 1 133 ? 0.420 -12.570 11.450 1.00 93.38 133 HIS A N 1
ATOM 1049 C CA . HIS A 1 133 ? -0.835 -13.272 11.712 1.00 93.38 133 HIS A CA 1
ATOM 1050 C C . HIS A 1 133 ? -2.012 -12.306 11.699 1.00 93.38 133 HIS A C 1
ATOM 1052 O O . HIS A 1 133 ? -1.928 -11.188 12.214 1.00 93.38 133 HIS A O 1
ATOM 1058 N N . THR A 1 134 ? -3.122 -12.763 11.120 1.00 93.25 134 THR A N 1
ATOM 1059 C CA . THR A 1 134 ? -4.378 -12.020 11.070 1.00 93.25 134 THR A CA 1
ATOM 1060 C C . THR A 1 134 ? -5.449 -12.710 11.901 1.00 93.25 134 THR A C 1
ATOM 1062 O O . THR A 1 134 ? -5.635 -13.927 11.818 1.00 93.25 134 THR A O 1
ATOM 1065 N N . THR A 1 135 ? -6.170 -11.916 12.687 1.00 93.06 135 THR A N 1
ATOM 1066 C CA . THR A 1 135 ? -7.294 -12.365 13.512 1.00 93.06 135 THR A CA 1
ATOM 1067 C C . THR A 1 135 ? -8.537 -11.586 13.115 1.00 93.06 135 THR A C 1
ATOM 1069 O O . THR A 1 135 ? -8.462 -10.418 12.741 1.00 93.06 135 THR A O 1
ATOM 1072 N N . GLU A 1 136 ? -9.690 -12.235 13.163 1.00 92.62 136 GLU A N 1
ATOM 1073 C CA . GLU A 1 136 ? -10.970 -11.582 12.918 1.00 92.62 136 GLU A CA 1
ATOM 1074 C C . GLU A 1 136 ? -11.364 -10.684 14.098 1.00 92.62 136 GLU A C 1
ATOM 1076 O O . GLU A 1 136 ? -11.222 -11.073 15.258 1.00 92.62 136 GLU A O 1
ATOM 1081 N N . VAL A 1 137 ? -11.857 -9.482 13.802 1.00 91.62 137 VAL A N 1
ATOM 1082 C CA . VAL A 1 137 ? -12.318 -8.533 14.818 1.00 91.62 137 VAL A CA 1
ATOM 1083 C C . VAL A 1 137 ? -13.680 -8.981 15.343 1.00 91.62 137 VAL A C 1
ATOM 1085 O O . VAL A 1 137 ? -14.672 -8.986 14.609 1.00 91.62 137 VAL A O 1
ATOM 1088 N N . GLN A 1 138 ? -13.715 -9.328 16.628 1.00 86.62 138 GLN A N 1
ATOM 1089 C CA . GLN A 1 138 ? -14.917 -9.742 17.348 1.00 86.62 138 GLN A CA 1
ATOM 1090 C C . GLN A 1 138 ? -15.453 -8.594 18.210 1.00 86.62 138 GLN A C 1
ATOM 1092 O O . GLN A 1 138 ? -14.684 -7.775 18.719 1.00 86.62 138 GLN A O 1
ATOM 1097 N N . SER A 1 139 ? -16.775 -8.533 18.382 1.00 88.00 139 SER A N 1
ATOM 1098 C CA . SER A 1 139 ? -17.371 -7.707 19.430 1.00 88.00 139 SER A CA 1
ATOM 1099 C C . SER A 1 139 ? -17.192 -8.406 20.772 1.00 88.00 139 SER A C 1
ATOM 1101 O O . SER A 1 139 ? -17.447 -9.602 20.911 1.00 88.00 139 SER A O 1
ATOM 1103 N N . GLN A 1 140 ? -16.713 -7.660 21.760 1.00 86.00 140 GLN A N 1
ATOM 1104 C CA . GLN A 1 140 ? -16.573 -8.135 23.128 1.00 86.00 140 GLN A CA 1
ATOM 1105 C C . GLN A 1 140 ? -17.123 -7.077 24.078 1.00 86.00 140 GLN A C 1
ATOM 1107 O O . GLN A 1 140 ? -17.018 -5.871 23.840 1.00 86.00 140 GLN A O 1
ATOM 1112 N N . THR A 1 141 ? -17.729 -7.532 25.170 1.00 87.19 141 THR A N 1
ATOM 1113 C CA . THR A 1 141 ? -18.186 -6.639 26.232 1.00 87.19 141 THR A CA 1
ATOM 1114 C C . THR A 1 141 ? -16.993 -6.257 27.090 1.00 87.19 141 THR A C 1
ATOM 1116 O O . THR A 1 141 ? -16.441 -7.096 27.798 1.00 87.19 141 THR A O 1
ATOM 1119 N N . VAL A 1 142 ? -16.597 -4.988 27.020 1.00 84.06 142 VAL A N 1
ATOM 1120 C CA . VAL A 1 142 ? -15.501 -4.438 27.821 1.00 84.06 142 VAL A CA 1
ATOM 1121 C C . VAL A 1 142 ? -16.084 -3.735 29.041 1.00 84.06 142 VAL A C 1
ATOM 1123 O O . VAL A 1 142 ? -16.968 -2.878 28.915 1.00 84.06 142 VAL A O 1
ATOM 1126 N N . GLU A 1 143 ? -15.586 -4.090 30.226 1.00 80.69 143 GLU A N 1
ATOM 1127 C CA . GLU A 1 143 ? -15.986 -3.461 31.486 1.00 80.69 143 GLU A CA 1
ATOM 1128 C C . GLU A 1 143 ? -15.796 -1.935 31.412 1.00 80.69 143 GLU A C 1
ATOM 1130 O O . GLU A 1 143 ? -14.719 -1.434 31.098 1.00 80.69 143 GLU A O 1
ATOM 1135 N N . GLY A 1 144 ? -16.873 -1.182 31.659 1.00 79.56 144 GLY A N 1
ATOM 1136 C CA . GLY A 1 144 ? -16.871 0.286 31.648 1.00 79.56 144 GLY A CA 1
ATOM 1137 C C . GLY A 1 144 ? -17.157 0.961 30.299 1.00 79.56 144 GLY A C 1
ATOM 1138 O O . GLY A 1 144 ? -17.374 2.171 30.283 1.00 79.56 144 GLY A O 1
ATOM 1139 N N . VAL A 1 145 ? -17.214 0.221 29.184 1.00 77.75 145 VAL A N 1
ATOM 1140 C CA . VAL A 1 145 ? -17.507 0.782 27.843 1.00 77.75 145 VAL A CA 1
ATOM 1141 C C . VAL A 1 145 ? -18.754 0.156 27.209 1.00 77.75 145 VAL A C 1
ATOM 1143 O O . VAL A 1 145 ? -19.477 0.840 26.486 1.00 77.75 145 VAL A O 1
ATOM 1146 N N . GLY A 1 146 ? -19.046 -1.110 27.522 1.00 84.50 146 GLY A N 1
ATOM 1147 C CA . GLY A 1 146 ? -20.145 -1.871 26.924 1.00 84.50 146 GLY A CA 1
ATOM 1148 C C . GLY A 1 146 ? -19.678 -2.757 25.767 1.00 84.50 146 GLY A C 1
ATOM 1149 O O . GLY A 1 146 ? -18.490 -3.055 25.635 1.00 84.50 146 GLY A O 1
ATOM 1150 N N . GLU A 1 147 ? -20.617 -3.218 24.942 1.00 87.50 147 GLU A N 1
ATOM 1151 C CA . GLU A 1 147 ? -20.311 -4.043 23.770 1.00 87.50 147 GLU A CA 1
ATOM 1152 C C . GLU A 1 147 ? -19.662 -3.189 22.674 1.00 87.50 147 GLU A C 1
ATOM 1154 O O . GLU A 1 147 ? -20.263 -2.247 22.153 1.00 87.50 147 GLU A O 1
ATOM 1159 N N . CYS A 1 148 ? -18.413 -3.500 22.332 1.00 88.94 148 CYS A N 1
ATOM 1160 C CA . CYS A 1 148 ? -17.675 -2.807 21.281 1.00 88.94 148 CYS A CA 1
ATOM 1161 C C . CYS A 1 148 ? -16.691 -3.753 20.585 1.00 88.94 148 CYS A C 1
ATOM 1163 O O . CYS A 1 148 ? -16.374 -4.833 21.082 1.00 88.94 148 CYS A O 1
ATOM 1165 N N . LEU A 1 149 ? -16.220 -3.364 19.399 1.00 92.62 149 LEU A N 1
ATOM 1166 C CA . LEU A 1 149 ? -15.134 -4.085 18.738 1.00 92.62 149 LEU A CA 1
ATOM 1167 C C . LEU A 1 149 ? -13.840 -3.815 19.500 1.00 92.62 149 LEU A C 1
ATOM 1169 O O . LEU A 1 149 ? -13.534 -2.659 19.795 1.00 92.62 149 LEU A O 1
ATOM 1173 N N . THR A 1 150 ? -13.080 -4.861 19.798 1.00 92.38 150 THR A N 1
ATOM 1174 C CA . THR A 1 150 ? -11.806 -4.741 20.508 1.00 92.38 150 THR A CA 1
ATOM 1175 C C . THR A 1 150 ? -10.645 -5.128 19.609 1.00 92.38 150 THR A C 1
ATOM 1177 O O . THR A 1 150 ? -10.748 -6.012 18.758 1.00 92.38 150 THR A O 1
ATOM 1180 N N . LEU A 1 151 ? -9.519 -4.444 19.794 1.00 93.75 151 LEU A N 1
ATOM 1181 C CA . LEU A 1 151 ? -8.254 -4.781 19.153 1.00 93.75 151 LEU A CA 1
ATOM 1182 C C . LEU A 1 151 ? -7.163 -4.977 20.200 1.00 93.75 151 LEU A C 1
ATOM 1184 O O . LEU A 1 151 ? -7.111 -4.198 21.152 1.00 93.75 151 LEU A O 1
ATOM 1188 N N . PRO A 1 152 ? -6.261 -5.953 20.020 1.00 93.06 152 PRO A N 1
ATOM 1189 C CA . PRO A 1 152 ? -5.068 -6.037 20.846 1.00 93.06 152 PRO A CA 1
ATOM 1190 C C . PRO A 1 152 ? -4.130 -4.863 20.549 1.00 93.06 152 PRO A C 1
ATOM 1192 O O . PRO A 1 152 ? -4.079 -4.367 19.421 1.00 93.06 152 PRO A O 1
ATOM 1195 N N . GLU A 1 153 ? -3.333 -4.466 21.541 1.00 91.75 153 GLU A N 1
ATOM 1196 C CA . GLU A 1 153 ? -2.285 -3.445 21.382 1.00 91.75 153 GLU A CA 1
ATOM 1197 C C . GLU A 1 153 ? -1.363 -3.724 20.186 1.00 91.75 153 GLU A C 1
ATOM 1199 O O . GLU A 1 153 ? -1.027 -2.819 19.430 1.00 91.75 153 GLU A O 1
ATOM 1204 N N . SER A 1 154 ? -1.016 -4.991 19.955 1.00 92.00 154 SER A N 1
ATOM 1205 C CA . SER A 1 154 ? -0.109 -5.399 18.880 1.00 92.00 154 SER A CA 1
ATOM 1206 C C . SER A 1 154 ? -0.643 -5.156 17.461 1.00 92.00 154 SER A C 1
ATOM 1208 O O . SER A 1 154 ? 0.140 -5.156 16.510 1.00 92.00 154 SER A O 1
ATOM 1210 N N . ALA A 1 155 ? -1.956 -4.951 17.304 1.00 93.75 155 ALA A N 1
ATOM 1211 C CA . ALA A 1 155 ? -2.586 -4.634 16.022 1.00 93.75 155 ALA A CA 1
ATOM 1212 C C . ALA A 1 155 ? -2.623 -3.129 15.714 1.00 93.75 155 ALA A C 1
ATOM 1214 O O . ALA A 1 155 ? -2.931 -2.735 14.586 1.00 93.75 155 ALA A O 1
ATOM 1215 N N . VAL A 1 156 ? -2.360 -2.287 16.716 1.00 93.38 156 VAL A N 1
ATOM 1216 C CA . VAL A 1 156 ? -2.505 -0.836 16.629 1.00 93.38 156 VAL A CA 1
ATOM 1217 C C . VAL A 1 156 ? -1.141 -0.202 16.400 1.00 93.38 156 VAL A C 1
ATOM 1219 O O . VAL A 1 156 ? -0.227 -0.347 17.208 1.00 93.38 156 VAL A O 1
ATOM 1222 N N . ILE A 1 157 ? -1.015 0.558 15.314 1.00 91.94 157 ILE A N 1
ATOM 1223 C CA . ILE A 1 157 ? 0.136 1.427 15.080 1.00 91.94 157 ILE A CA 1
ATOM 1224 C C . ILE A 1 157 ? -0.258 2.847 15.466 1.00 91.94 157 ILE A C 1
ATOM 1226 O O . ILE A 1 157 ? -1.018 3.508 14.757 1.00 91.94 157 ILE A O 1
ATOM 1230 N N . ASP A 1 158 ? 0.257 3.311 16.602 1.00 89.56 158 ASP A N 1
ATOM 1231 C CA . ASP A 1 158 ? 0.089 4.689 17.048 1.00 89.56 158 ASP A CA 1
ATOM 1232 C C . ASP A 1 158 ? 1.292 5.530 16.605 1.00 89.56 158 ASP A C 1
ATOM 1234 O O . ASP A 1 158 ? 2.437 5.278 16.981 1.00 89.56 158 ASP A O 1
ATOM 1238 N N . THR A 1 159 ? 1.036 6.533 15.769 1.00 82.94 159 THR A N 1
ATOM 1239 C CA . THR A 1 159 ? 2.058 7.489 15.313 1.00 82.94 159 THR A CA 1
ATOM 1240 C C . THR A 1 159 ? 2.026 8.804 16.099 1.00 82.94 159 THR A C 1
ATOM 1242 O O . THR A 1 159 ? 2.689 9.772 15.723 1.00 82.94 159 THR A O 1
ATOM 1245 N N . GLY A 1 160 ? 1.206 8.885 17.151 1.00 84.56 160 GLY A N 1
ATOM 1246 C CA . GLY A 1 160 ? 0.914 10.084 17.936 1.00 84.56 160 GLY A CA 1
ATOM 1247 C C . GLY A 1 160 ? -0.093 11.023 17.268 1.00 84.56 160 GLY A C 1
ATOM 1248 O O . GLY A 1 160 ? -0.938 11.604 17.942 1.00 84.56 160 GLY A O 1
ATOM 1249 N N . SER A 1 161 ? -0.033 11.167 15.939 1.00 81.25 161 SER A N 1
ATOM 1250 C CA . SER A 1 161 ? -0.974 12.003 15.172 1.00 81.25 161 SER A CA 1
ATOM 1251 C C . SER A 1 161 ? -2.200 11.240 14.665 1.00 81.25 161 SER A C 1
ATOM 1253 O O . SER A 1 161 ? -3.269 11.824 14.486 1.00 81.25 161 SER A O 1
ATOM 1255 N N . LEU A 1 162 ? -2.043 9.938 14.429 1.00 85.50 162 LEU A N 1
ATOM 1256 C CA . LEU A 1 162 ? -3.072 9.048 13.907 1.00 85.50 162 LEU A CA 1
ATOM 1257 C C . LEU A 1 162 ? -2.802 7.601 14.324 1.00 85.50 162 LEU A C 1
ATOM 1259 O O . LEU A 1 162 ? -1.649 7.178 14.445 1.00 85.50 162 LEU A O 1
ATOM 1263 N N . GLN A 1 163 ? -3.892 6.862 14.515 1.00 90.69 163 GLN A N 1
ATOM 1264 C CA . GLN A 1 163 ? -3.894 5.440 14.839 1.00 90.69 163 GLN A CA 1
ATOM 1265 C C . GLN A 1 163 ? -4.302 4.659 13.592 1.00 90.69 163 GLN A C 1
ATOM 1267 O O . GLN A 1 163 ? -5.344 4.936 12.988 1.00 90.69 163 GLN A O 1
ATOM 1272 N N . VAL A 1 164 ? -3.465 3.705 13.189 1.00 91.56 164 VAL A N 1
ATOM 1273 C CA . VAL A 1 164 ? -3.665 2.909 11.973 1.00 91.56 164 VAL A CA 1
ATOM 1274 C C . VAL A 1 164 ? -3.651 1.434 12.294 1.00 91.56 164 VAL A C 1
ATOM 1276 O O . VAL A 1 164 ? -2.865 0.955 13.109 1.00 91.56 164 VAL A O 1
ATOM 1279 N N . VAL A 1 165 ? -4.546 0.721 11.623 1.00 94.19 165 VAL A N 1
ATOM 1280 C CA . VAL A 1 165 ? -4.709 -0.722 11.730 1.00 94.19 165 VAL A CA 1
ATOM 1281 C C . VAL A 1 165 ? -4.689 -1.310 10.327 1.00 94.19 165 VAL A C 1
ATOM 1283 O O . VAL A 1 165 ? -5.328 -0.781 9.418 1.00 94.19 165 VAL A O 1
ATOM 1286 N N . TYR A 1 166 ? -3.958 -2.407 10.141 1.00 93.56 166 TYR A N 1
ATOM 1287 C CA . TYR A 1 166 ? -3.846 -3.079 8.848 1.00 93.56 166 TYR A CA 1
ATOM 1288 C C . TYR A 1 166 ? -4.890 -4.190 8.721 1.00 93.56 166 TYR A C 1
ATOM 1290 O O . TYR A 1 166 ? -4.820 -5.203 9.419 1.00 93.56 166 TYR A O 1
ATOM 1298 N N . VAL A 1 167 ? -5.851 -3.995 7.818 1.00 93.62 167 VAL A N 1
ATOM 1299 C CA . VAL A 1 167 ? -6.945 -4.930 7.529 1.00 93.62 167 VAL A CA 1
ATOM 1300 C C . VAL A 1 167 ? -6.588 -5.779 6.314 1.00 93.62 167 VAL A C 1
ATOM 1302 O O . VAL A 1 167 ? -6.250 -5.256 5.257 1.00 93.62 167 VAL A O 1
ATOM 1305 N N . GLU A 1 168 ? -6.680 -7.095 6.437 1.00 93.06 168 GLU A N 1
ATOM 1306 C CA . GLU A 1 168 ? -6.525 -8.026 5.326 1.00 93.06 168 GLU A CA 1
ATOM 1307 C C . GLU A 1 168 ? -7.834 -8.104 4.525 1.00 93.06 168 GLU A C 1
ATOM 1309 O O . GLU A 1 168 ? -8.817 -8.708 4.959 1.00 93.06 168 GLU A O 1
ATOM 1314 N N . SER A 1 169 ? -7.848 -7.478 3.347 1.00 88.38 169 SER A N 1
ATOM 1315 C CA . SER A 1 169 ? -9.011 -7.455 2.444 1.00 88.38 169 SER A CA 1
ATOM 1316 C C . SER A 1 169 ? -9.087 -8.703 1.561 1.00 88.38 169 SER A C 1
ATOM 1318 O O . SER A 1 169 ? -10.170 -9.193 1.247 1.00 88.38 169 SER A O 1
ATOM 1320 N N . MET A 1 170 ? -7.930 -9.211 1.139 1.00 87.31 170 MET A N 1
ATOM 1321 C CA . MET A 1 170 ? -7.758 -10.455 0.382 1.00 87.31 170 MET A CA 1
ATOM 1322 C C . MET A 1 170 ? -6.472 -11.133 0.865 1.00 87.31 170 MET A C 1
ATOM 1324 O O . MET A 1 170 ? -5.622 -10.432 1.412 1.00 87.31 170 MET A O 1
ATOM 1328 N N . PRO A 1 171 ? -6.276 -12.446 0.643 1.00 86.56 171 PRO A N 1
ATOM 1329 C CA . PRO A 1 171 ? -5.053 -13.134 1.047 1.00 86.56 171 PRO A CA 1
ATOM 1330 C C . PRO A 1 171 ? -3.791 -12.399 0.574 1.00 86.56 171 PRO A C 1
ATOM 1332 O O . PRO A 1 171 ? -3.537 -12.279 -0.627 1.00 86.56 171 PRO A O 1
ATOM 1335 N N . GLY A 1 172 ? -3.023 -11.876 1.531 1.00 86.06 172 GLY A N 1
ATOM 1336 C CA . GLY A 1 172 ? -1.812 -11.090 1.276 1.00 86.06 172 GLY A CA 1
ATOM 1337 C C . GLY A 1 172 ? -2.018 -9.658 0.778 1.00 86.06 172 GLY A C 1
ATOM 1338 O O . GLY A 1 172 ? -1.049 -9.012 0.389 1.00 86.06 172 GLY A O 1
ATOM 1339 N N . MET A 1 173 ? -3.238 -9.126 0.806 1.00 89.31 173 MET A N 1
ATOM 1340 C CA . MET A 1 173 ? -3.528 -7.714 0.560 1.00 89.31 173 MET A CA 1
ATOM 1341 C C . MET A 1 173 ? -3.952 -7.027 1.858 1.00 89.31 173 MET A C 1
ATOM 1343 O O . MET A 1 173 ? -4.998 -7.351 2.419 1.00 89.31 173 MET A O 1
ATOM 1347 N N . PHE A 1 174 ? -3.154 -6.055 2.295 1.00 91.38 174 PHE A N 1
ATOM 1348 C CA . PHE A 1 174 ? -3.323 -5.323 3.545 1.00 91.38 174 PHE A CA 1
ATOM 1349 C C . PHE A 1 174 ? -3.637 -3.853 3.282 1.00 91.38 174 PHE A C 1
ATOM 1351 O O . PHE A 1 174 ? -2.866 -3.144 2.636 1.00 91.38 174 PHE A O 1
ATOM 1358 N N . ASP A 1 175 ? -4.759 -3.399 3.821 1.00 90.38 175 ASP A N 1
ATOM 1359 C CA . ASP A 1 175 ? -5.260 -2.037 3.734 1.00 90.38 175 ASP A CA 1
ATOM 1360 C C . ASP A 1 175 ? -5.031 -1.334 5.080 1.00 90.38 175 ASP A C 1
ATOM 1362 O O . ASP A 1 175 ? -5.555 -1.761 6.106 1.00 90.38 175 ASP A O 1
ATOM 1366 N N . GLY A 1 176 ? -4.234 -0.265 5.100 1.00 90.62 176 GLY A N 1
ATOM 1367 C CA . GLY A 1 176 ? -4.028 0.560 6.290 1.00 90.62 176 GLY A CA 1
ATOM 1368 C C . GLY A 1 176 ? -5.231 1.467 6.512 1.00 90.62 176 GLY A C 1
ATOM 1369 O O . GLY A 1 176 ? -5.449 2.394 5.737 1.00 90.62 176 GLY A O 1
ATOM 1370 N N . VAL A 1 177 ? -6.026 1.211 7.544 1.00 90.56 177 VAL A N 1
ATOM 1371 C CA . VAL A 1 177 ? -7.256 1.949 7.856 1.00 90.56 177 VAL A CA 1
ATOM 1372 C C . VAL A 1 177 ? -7.016 2.856 9.056 1.00 90.56 177 VAL A C 1
ATOM 1374 O O . VAL A 1 177 ? -6.488 2.418 10.079 1.00 90.56 177 VAL A O 1
ATOM 1377 N N . ALA A 1 178 ? -7.410 4.124 8.933 1.00 90.25 178 ALA A N 1
ATOM 1378 C CA . ALA A 1 178 ? -7.394 5.053 10.057 1.00 90.25 178 ALA A CA 1
ATOM 1379 C C . ALA A 1 178 ? -8.523 4.699 11.029 1.00 90.25 178 ALA A C 1
ATOM 1381 O O . ALA A 1 178 ? -9.689 4.635 10.630 1.00 90.25 178 ALA A O 1
ATOM 1382 N N . VAL A 1 179 ? -8.191 4.506 12.301 1.00 92.06 179 VAL A N 1
ATOM 1383 C CA . VAL A 1 179 ? -9.167 4.173 13.343 1.00 92.06 179 VAL A CA 1
ATOM 1384 C C . VAL A 1 179 ? -9.145 5.214 14.451 1.00 92.06 179 VAL A C 1
ATOM 1386 O O . VAL A 1 179 ? -8.133 5.868 14.693 1.00 92.06 179 VAL A O 1
ATOM 1389 N N . LYS A 1 180 ? -10.274 5.365 15.143 1.00 92.38 180 LYS A N 1
ATOM 1390 C CA . LYS A 1 180 ? -10.320 6.084 16.420 1.00 92.38 180 LYS A CA 1
ATOM 1391 C C . LYS A 1 180 ? -10.554 5.081 17.529 1.00 92.38 180 LYS A C 1
ATOM 1393 O O . LYS A 1 180 ? -11.610 4.444 17.572 1.00 92.38 180 LYS A O 1
ATOM 1398 N N . LEU A 1 181 ? -9.586 4.959 18.424 1.00 92.44 181 LEU A N 1
ATOM 1399 C CA . LEU A 1 181 ? -9.671 4.075 19.577 1.00 92.44 181 LEU A CA 1
ATOM 1400 C C . LEU A 1 181 ? -10.126 4.847 20.819 1.00 92.44 181 LEU A C 1
ATOM 1402 O O . LEU A 1 181 ? -9.967 6.065 20.928 1.00 92.44 181 LEU A O 1
ATOM 1406 N N . GLY A 1 182 ? -10.757 4.134 21.743 1.00 89.62 182 GLY A N 1
ATOM 1407 C CA . GLY A 1 182 ? -11.056 4.614 23.083 1.00 89.62 182 GLY A CA 1
ATOM 1408 C C . GLY A 1 182 ? -9.899 4.365 24.058 1.00 89.62 182 GLY A C 1
ATOM 1409 O O . GLY A 1 182 ? -8.832 3.896 23.659 1.00 89.62 182 GLY A O 1
ATOM 1410 N N . PRO A 1 183 ? -10.100 4.684 25.347 1.00 88.81 183 PRO A N 1
ATOM 1411 C CA . PRO A 1 183 ? -9.103 4.414 26.377 1.00 88.81 183 PRO A CA 1
ATOM 1412 C C . PRO A 1 183 ? -8.792 2.915 26.455 1.00 88.81 183 PRO A C 1
ATOM 1414 O O . PRO A 1 183 ? -9.693 2.085 26.331 1.00 88.81 183 PRO A O 1
ATOM 1417 N N . ARG A 1 184 ? -7.514 2.586 26.667 1.00 88.81 184 ARG A N 1
ATOM 1418 C CA . ARG A 1 184 ? -7.044 1.208 26.841 1.00 88.81 184 ARG A CA 1
ATOM 1419 C C . ARG A 1 184 ? -7.694 0.584 28.075 1.00 88.81 184 ARG A C 1
ATOM 1421 O O . ARG A 1 184 ? -7.679 1.190 29.147 1.00 88.81 184 ARG A O 1
ATOM 1428 N N . VAL A 1 185 ? -8.206 -0.635 27.928 1.00 89.12 185 VAL A N 1
ATOM 1429 C CA . VAL A 1 185 ? -8.737 -1.445 29.031 1.00 89.12 185 VAL A CA 1
ATOM 1430 C C . VAL A 1 185 ? -8.018 -2.791 29.016 1.00 89.12 185 VAL A C 1
ATOM 1432 O O . VAL A 1 185 ? -8.214 -3.600 28.110 1.00 89.12 185 VAL A O 1
ATOM 1435 N N . GLY A 1 186 ? -7.137 -3.021 29.993 1.00 87.44 186 GLY A N 1
ATOM 1436 C CA . GLY A 1 186 ? -6.241 -4.184 29.979 1.00 87.44 186 GLY A CA 1
ATOM 1437 C C . GLY A 1 186 ? -5.298 -4.134 28.774 1.00 87.44 186 GLY A C 1
ATOM 1438 O O . GLY A 1 186 ? -4.631 -3.124 28.573 1.00 87.44 186 GLY A O 1
ATOM 1439 N N . ASP A 1 187 ? -5.284 -5.181 27.949 1.00 88.06 187 ASP A N 1
ATOM 1440 C CA . ASP A 1 187 ? -4.475 -5.266 26.717 1.00 88.06 187 ASP A CA 1
ATOM 1441 C C . ASP A 1 187 ? -5.271 -4.987 25.433 1.00 88.06 187 ASP A C 1
ATOM 1443 O O . ASP A 1 187 ? -4.783 -5.199 24.318 1.00 88.06 187 ASP A O 1
ATOM 1447 N N . LEU A 1 188 ? -6.506 -4.503 25.589 1.00 90.56 188 LEU A N 1
ATOM 1448 C CA . LEU A 1 188 ? -7.435 -4.259 24.498 1.00 90.56 188 LEU A CA 1
ATOM 1449 C C . LEU A 1 188 ? -7.745 -2.768 24.348 1.00 90.56 188 LEU A C 1
ATOM 1451 O O . LEU A 1 188 ? -7.896 -2.019 25.317 1.00 90.56 188 LEU A O 1
ATOM 1455 N N . PHE A 1 189 ? -7.900 -2.357 23.094 1.00 92.12 189 PHE A N 1
ATOM 1456 C CA . PHE A 1 189 ? -8.380 -1.046 22.699 1.00 92.12 189 PHE A CA 1
ATOM 1457 C C . PHE A 1 189 ? -9.802 -1.159 22.139 1.00 92.12 189 PHE A C 1
ATOM 1459 O O . PHE A 1 189 ? -10.004 -1.845 21.132 1.00 92.12 189 PHE A O 1
ATOM 1466 N N . PRO A 1 190 ? -10.792 -0.487 22.750 1.00 92.94 190 PRO A N 1
ATOM 1467 C CA . PRO A 1 190 ? -12.137 -0.420 22.200 1.00 92.94 190 PRO A CA 1
ATOM 1468 C C . PRO A 1 190 ? -12.141 0.485 20.962 1.00 92.94 190 PRO A C 1
ATOM 1470 O O . PRO A 1 190 ? -11.697 1.634 21.010 1.00 92.94 190 PRO A O 1
ATOM 1473 N N . VAL A 1 191 ? -12.648 -0.013 19.841 1.00 93.62 191 VAL A N 1
ATOM 1474 C CA . VAL A 1 191 ? -12.724 0.722 18.575 1.00 93.62 191 VAL A CA 1
ATOM 1475 C C . VAL A 1 191 ? -14.001 1.558 18.551 1.00 93.62 191 VAL A C 1
ATOM 1477 O O . VAL A 1 191 ? -15.100 1.025 18.693 1.00 93.62 191 VAL A O 1
ATOM 1480 N N . ARG A 1 192 ? -13.867 2.873 18.342 1.00 90.62 192 ARG A N 1
ATOM 1481 C CA . ARG A 1 192 ? -15.008 3.792 18.189 1.00 90.62 192 ARG A CA 1
ATOM 1482 C C . ARG A 1 192 ? -15.408 3.978 16.731 1.00 90.62 192 ARG A C 1
ATOM 1484 O O . ARG A 1 192 ? -16.592 4.008 16.421 1.00 90.62 192 ARG A O 1
ATOM 1491 N N . GLU A 1 193 ? -14.427 4.116 15.841 1.00 89.50 193 GLU A N 1
ATOM 1492 C CA . GLU A 1 193 ? -14.643 4.349 14.409 1.00 89.50 193 GLU A CA 1
ATOM 1493 C C . GLU A 1 193 ? -13.557 3.661 13.569 1.00 89.50 193 GLU A C 1
ATOM 1495 O O . GLU A 1 193 ? -12.411 3.538 14.006 1.00 89.50 193 GLU A O 1
ATOM 1500 N N . GLY A 1 194 ? -13.912 3.272 12.339 1.00 86.62 194 GLY A N 1
ATOM 1501 C CA . GLY A 1 194 ? -12.976 2.848 11.288 1.00 86.62 194 GLY A CA 1
ATOM 1502 C C . GLY A 1 194 ? -13.082 1.377 10.875 1.00 86.62 194 GLY A C 1
ATOM 1503 O O . GLY A 1 194 ? -12.871 1.068 9.706 1.00 86.62 194 GLY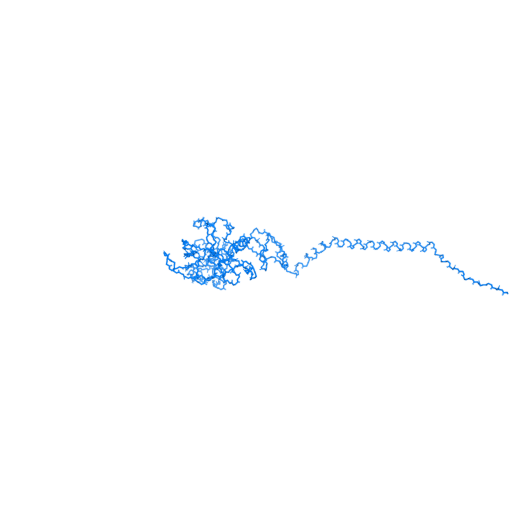 A O 1
ATOM 1504 N N . LEU A 1 195 ? -13.483 0.480 11.781 1.00 91.12 195 LEU A N 1
ATOM 1505 C CA . LEU A 1 195 ? -13.572 -0.961 11.505 1.00 91.12 195 LEU A CA 1
ATOM 1506 C C . LEU A 1 195 ? -15.003 -1.488 11.514 1.00 91.12 195 LEU A C 1
ATOM 1508 O O . LEU A 1 195 ? -15.905 -0.908 12.119 1.00 91.12 195 LEU A O 1
ATOM 1512 N N . LYS A 1 196 ? -15.187 -2.620 10.835 1.00 90.06 196 LYS A N 1
ATOM 1513 C CA . LYS A 1 196 ? -16.436 -3.383 10.798 1.00 90.06 196 LYS A CA 1
ATOM 1514 C C . LYS A 1 196 ? -16.240 -4.752 11.458 1.00 90.06 196 LYS A C 1
ATOM 1516 O O . LYS A 1 196 ? -15.142 -5.305 11.366 1.00 90.06 196 LYS A O 1
ATOM 1521 N N . PRO A 1 197 ? -17.290 -5.321 12.077 1.00 89.75 197 PRO A N 1
ATOM 1522 C CA . PRO A 1 197 ? -17.239 -6.687 12.590 1.00 89.75 197 PRO A CA 1
ATOM 1523 C C . PRO A 1 197 ? -16.912 -7.674 11.463 1.00 89.75 197 PRO A C 1
ATOM 1525 O O . PRO A 1 197 ? -17.378 -7.505 10.333 1.00 89.75 197 PRO A O 1
ATOM 1528 N N . GLY A 1 198 ? -16.100 -8.684 11.772 1.00 88.81 198 GLY A N 1
ATOM 1529 C CA . GLY A 1 198 ? -15.715 -9.737 10.827 1.00 88.81 198 GLY A CA 1
ATOM 1530 C C . GLY A 1 198 ? -14.554 -9.394 9.887 1.00 88.81 198 GLY A C 1
ATOM 1531 O O . GLY A 1 198 ? -14.164 -10.201 9.043 1.00 88.81 198 GLY A O 1
ATOM 1532 N N . GLN A 1 199 ? -13.966 -8.201 10.008 1.00 92.19 199 GLN A N 1
ATOM 1533 C CA . GLN A 1 199 ? -12.747 -7.863 9.273 1.00 92.19 199 GLN A CA 1
ATOM 1534 C C . GLN A 1 199 ? -11.534 -8.571 9.880 1.00 92.19 199 GLN A C 1
ATOM 1536 O O . GLN A 1 199 ? -11.413 -8.673 11.098 1.00 92.19 199 GLN A O 1
ATOM 1541 N N . ARG A 1 200 ? -10.614 -9.046 9.036 1.00 93.69 200 ARG A N 1
ATOM 1542 C CA . ARG A 1 200 ? -9.350 -9.649 9.476 1.00 93.69 200 ARG A CA 1
ATOM 1543 C C . ARG A 1 200 ? -8.313 -8.556 9.670 1.00 93.69 200 ARG A C 1
ATOM 1545 O O . ARG A 1 200 ? -8.030 -7.817 8.738 1.00 93.69 200 ARG A O 1
ATOM 1552 N N . VAL A 1 201 ? -7.733 -8.455 10.854 1.00 94.88 201 VAL A N 1
ATOM 1553 C CA . VAL A 1 201 ? -6.724 -7.451 11.197 1.00 94.88 201 VAL A CA 1
ATOM 1554 C C . VAL A 1 201 ? -5.399 -8.136 11.499 1.00 94.88 201 VAL A C 1
ATOM 1556 O O . VAL A 1 201 ? -5.381 -9.177 12.153 1.00 94.88 201 VAL A O 1
ATOM 1559 N N . ALA A 1 202 ? -4.289 -7.556 11.041 1.00 94.94 202 ALA A N 1
ATOM 1560 C CA . ALA A 1 202 ? -2.947 -8.016 11.384 1.00 94.94 202 ALA A CA 1
ATOM 1561 C C . ALA A 1 202 ? -2.673 -7.780 12.877 1.00 94.94 202 ALA A C 1
ATOM 1563 O O . ALA A 1 202 ? -2.433 -6.655 13.303 1.00 94.94 202 ALA A O 1
ATOM 1564 N N . THR A 1 203 ? -2.719 -8.846 13.675 1.00 93.12 203 THR A N 1
ATOM 1565 C CA . THR A 1 203 ? -2.452 -8.811 15.120 1.00 93.12 203 THR A CA 1
ATOM 1566 C C . THR A 1 203 ? -0.973 -8.938 15.446 1.00 93.12 203 THR A C 1
ATOM 1568 O O . THR A 1 203 ? -0.549 -8.564 16.534 1.00 93.12 203 THR A O 1
ATOM 1571 N N . SER A 1 204 ? -0.173 -9.439 14.509 1.00 92.44 204 SER A N 1
ATOM 1572 C CA . SER A 1 204 ? 1.287 -9.503 14.605 1.00 92.44 204 SER A CA 1
ATOM 1573 C C . SER A 1 204 ? 1.915 -9.077 13.285 1.00 92.44 204 SER A C 1
ATOM 1575 O O . SER A 1 204 ? 1.304 -9.182 12.222 1.00 92.44 204 SER A O 1
ATOM 1577 N N . GLY A 1 205 ? 3.124 -8.521 13.360 1.00 89.69 205 GLY A N 1
ATOM 1578 C CA . GLY A 1 205 ? 3.830 -8.002 12.189 1.00 89.69 205 GLY A CA 1
ATOM 1579 C C . GLY A 1 205 ? 3.223 -6.726 11.586 1.00 89.69 205 GLY A C 1
ATOM 1580 O O . GLY A 1 205 ? 3.699 -6.278 10.546 1.00 89.69 205 GLY A O 1
ATOM 1581 N N . ALA A 1 206 ? 2.243 -6.087 12.242 1.00 91.38 206 ALA A N 1
ATOM 1582 C CA . ALA A 1 206 ? 1.665 -4.808 11.808 1.00 91.38 206 ALA A CA 1
ATOM 1583 C C . ALA A 1 206 ? 2.737 -3.716 11.623 1.00 91.38 206 ALA A C 1
ATOM 1585 O O . ALA A 1 206 ? 2.689 -2.953 10.662 1.00 91.38 206 ALA A O 1
ATOM 1586 N N . PHE A 1 207 ? 3.765 -3.704 12.479 1.00 91.00 207 PHE A N 1
ATOM 1587 C CA . PHE A 1 207 ? 4.913 -2.800 12.358 1.00 91.00 207 PHE A CA 1
ATOM 1588 C C . PHE A 1 207 ? 5.744 -3.041 11.087 1.00 91.00 207 PHE A C 1
ATOM 1590 O O . PHE A 1 207 ? 6.246 -2.092 10.496 1.00 91.00 207 PHE A O 1
ATOM 1597 N N . LEU A 1 208 ? 5.885 -4.293 10.633 1.00 90.62 208 LEU A N 1
ATOM 1598 C CA . LEU A 1 208 ? 6.614 -4.609 9.399 1.00 90.62 208 LEU A CA 1
ATOM 1599 C C . LEU A 1 208 ? 5.831 -4.163 8.163 1.00 90.62 208 LEU A C 1
ATOM 1601 O O . LEU A 1 208 ? 6.423 -3.644 7.219 1.00 90.62 208 LEU A O 1
ATOM 1605 N N . ILE A 1 209 ? 4.504 -4.323 8.189 1.00 89.94 209 ILE A N 1
ATOM 1606 C CA . ILE A 1 209 ? 3.620 -3.792 7.145 1.00 89.94 209 ILE A CA 1
ATOM 1607 C C . ILE A 1 209 ? 3.738 -2.262 7.112 1.00 89.94 209 ILE A C 1
ATOM 1609 O O . ILE A 1 209 ? 3.898 -1.672 6.043 1.00 89.94 209 ILE A O 1
ATOM 1613 N N . ASP A 1 210 ? 3.753 -1.619 8.281 1.00 88.06 210 ASP A N 1
ATOM 1614 C CA . ASP A 1 210 ? 3.965 -0.179 8.401 1.00 88.06 210 ASP A CA 1
ATOM 1615 C C . ASP A 1 210 ? 5.322 0.265 7.847 1.00 88.06 210 ASP A C 1
ATOM 1617 O O . ASP A 1 210 ? 5.389 1.181 7.033 1.00 88.06 210 ASP A O 1
ATOM 1621 N N . ALA A 1 211 ? 6.406 -0.418 8.208 1.00 87.50 211 ALA A N 1
ATOM 1622 C CA . ALA A 1 211 ? 7.742 -0.112 7.710 1.00 87.50 211 ALA A CA 1
ATOM 1623 C C . ALA A 1 211 ? 7.848 -0.269 6.181 1.00 87.50 211 ALA A C 1
ATOM 1625 O O . ALA A 1 211 ? 8.425 0.589 5.517 1.00 87.50 211 ALA A O 1
ATOM 1626 N N . GLU A 1 212 ? 7.252 -1.314 5.601 1.00 83.62 212 GLU A N 1
ATOM 1627 C CA . GLU A 1 212 ? 7.251 -1.523 4.147 1.00 83.62 212 GLU A CA 1
ATOM 1628 C C . GLU A 1 212 ? 6.444 -0.440 3.418 1.00 83.62 212 GLU A C 1
ATOM 1630 O O . GLU A 1 212 ? 6.900 0.103 2.406 1.00 83.62 212 GLU A O 1
ATOM 1635 N N . THR A 1 213 ? 5.267 -0.075 3.944 1.00 79.19 213 THR A N 1
ATOM 1636 C CA . THR A 1 213 ? 4.487 1.043 3.391 1.00 79.19 213 THR A CA 1
ATOM 1637 C C . THR A 1 213 ? 5.235 2.367 3.541 1.00 79.19 213 THR A C 1
ATOM 1639 O O . THR A 1 213 ? 5.138 3.203 2.647 1.00 79.19 213 THR A O 1
ATOM 1642 N N . ARG A 1 214 ? 6.063 2.522 4.590 1.00 77.56 214 ARG A N 1
ATOM 1643 C CA . ARG A 1 214 ? 6.971 3.663 4.799 1.00 77.56 214 ARG A CA 1
ATOM 1644 C C . ARG A 1 214 ? 8.203 3.699 3.880 1.00 77.56 214 ARG A C 1
ATOM 1646 O O . ARG A 1 214 ? 8.803 4.760 3.715 1.00 77.56 214 ARG A O 1
ATOM 1653 N N . LEU A 1 215 ? 8.581 2.585 3.265 1.00 76.06 215 LEU A N 1
ATOM 1654 C CA . LEU A 1 215 ? 9.691 2.538 2.308 1.00 76.06 215 LEU A CA 1
ATOM 1655 C C . LEU A 1 215 ? 9.218 2.662 0.855 1.00 76.06 215 LEU A C 1
ATOM 1657 O O . LEU A 1 215 ? 9.977 3.117 0.002 1.00 76.06 215 LEU A O 1
ATOM 1661 N N . ASN A 1 216 ? 7.958 2.316 0.578 1.00 70.75 216 ASN A N 1
ATOM 1662 C CA . ASN A 1 216 ? 7.366 2.371 -0.757 1.00 70.75 216 ASN A CA 1
ATOM 1663 C C . ASN A 1 216 ? 6.283 3.469 -0.857 1.00 70.75 216 ASN A C 1
ATOM 1665 O O . ASN A 1 216 ? 5.090 3.179 -0.731 1.00 70.75 216 ASN A O 1
ATOM 1669 N N . PRO A 1 217 ? 6.656 4.733 -1.152 1.00 60.38 217 PRO A N 1
ATOM 1670 C CA . PRO A 1 217 ? 5.720 5.864 -1.227 1.00 60.38 217 PRO A CA 1
ATOM 1671 C C . PRO A 1 217 ? 4.639 5.724 -2.300 1.00 60.38 217 PRO A C 1
ATOM 1673 O O . PRO A 1 217 ? 3.578 6.332 -2.186 1.00 60.38 217 PRO A O 1
ATOM 1676 N N . SER A 1 218 ? 4.856 4.878 -3.309 1.00 61.00 218 SER A N 1
ATOM 1677 C CA . SER A 1 218 ? 3.842 4.530 -4.309 1.00 61.00 218 SER A CA 1
ATOM 1678 C C . SER A 1 218 ? 2.629 3.788 -3.726 1.00 61.00 218 SER A C 1
ATOM 1680 O O . SER A 1 218 ? 1.575 3.775 -4.359 1.00 61.00 218 SER A O 1
ATOM 1682 N N . LEU A 1 219 ? 2.762 3.191 -2.537 1.00 63.28 219 LEU A N 1
ATOM 1683 C CA . LEU A 1 219 ? 1.733 2.376 -1.878 1.00 63.28 219 LEU A CA 1
ATOM 1684 C C . LEU A 1 219 ? 0.990 3.121 -0.761 1.00 63.28 219 LEU A C 1
ATOM 1686 O O . LEU A 1 219 ? -0.103 2.721 -0.355 1.00 63.28 219 LEU A O 1
ATOM 1690 N N . ALA A 1 220 ? 1.555 4.229 -0.282 1.00 57.00 220 ALA A N 1
ATOM 1691 C CA . ALA A 1 220 ? 1.020 5.018 0.819 1.00 57.00 220 ALA A CA 1
ATOM 1692 C C . ALA A 1 220 ? 0.575 6.399 0.315 1.00 57.00 220 ALA A C 1
ATOM 1694 O O . ALA A 1 220 ? 1.141 7.444 0.628 1.00 57.00 220 ALA A O 1
ATOM 1695 N N . VAL A 1 221 ? -0.492 6.374 -0.485 1.00 57.41 221 VAL A N 1
ATOM 1696 C CA . VAL A 1 221 ? -1.101 7.557 -1.113 1.00 57.41 221 VAL A CA 1
ATOM 1697 C C . VAL A 1 221 ? -1.652 8.545 -0.069 1.00 57.41 221 VAL A C 1
ATOM 1699 O O . VAL A 1 221 ? -1.691 9.743 -0.341 1.00 57.41 221 VAL A O 1
ATOM 1702 N N . GLY A 1 222 ? -2.039 8.074 1.126 1.00 55.16 222 GLY A N 1
ATOM 1703 C CA . GLY A 1 222 ? -2.514 8.917 2.233 1.00 55.16 222 GLY A CA 1
ATOM 1704 C C . GLY A 1 222 ? -1.616 8.965 3.476 1.00 55.16 222 GLY A C 1
ATOM 1705 O O . GLY A 1 222 ? -1.877 9.774 4.361 1.00 55.16 222 GLY A O 1
ATOM 1706 N N . TYR A 1 223 ? -0.588 8.114 3.570 1.00 48.44 223 TYR A N 1
ATOM 1707 C CA . TYR A 1 223 ? 0.193 7.929 4.806 1.00 48.44 223 TYR A CA 1
ATOM 1708 C C . TYR A 1 223 ? 1.447 8.812 4.872 1.00 48.44 223 TYR A C 1
ATOM 1710 O O . TYR A 1 223 ? 1.842 9.266 5.944 1.00 48.44 223 TYR A O 1
ATOM 1718 N N . PHE A 1 224 ? 2.038 9.143 3.723 1.00 44.88 224 PHE A N 1
ATOM 1719 C CA . PHE A 1 224 ? 3.057 10.185 3.653 1.00 44.88 224 PHE A CA 1
ATOM 1720 C C . PHE A 1 224 ? 2.402 11.500 3.286 1.00 44.88 224 PHE A C 1
ATOM 1722 O O . PHE A 1 224 ? 1.627 11.559 2.334 1.00 44.88 224 PHE A O 1
ATOM 1729 N N . GLY A 1 225 ? 2.790 12.585 3.949 1.00 43.62 225 GLY A N 1
ATOM 1730 C CA . GLY A 1 225 ? 2.431 13.962 3.591 1.00 43.62 225 GLY A CA 1
ATOM 1731 C C . GLY A 1 225 ? 2.884 14.432 2.193 1.00 43.62 225 GLY A C 1
ATOM 1732 O O . GLY A 1 225 ? 3.114 15.621 2.003 1.00 43.62 225 GLY A O 1
ATOM 1733 N N . ALA A 1 226 ? 2.992 13.540 1.202 1.00 39.44 226 ALA A N 1
ATOM 1734 C CA . ALA A 1 226 ? 3.107 13.826 -0.226 1.00 39.44 226 ALA A CA 1
ATOM 1735 C C . ALA A 1 226 ? 1.798 14.369 -0.840 1.00 39.44 226 ALA A C 1
ATOM 1737 O O . ALA A 1 226 ? 1.787 14.812 -1.986 1.00 39.44 226 ALA A O 1
ATOM 1738 N N . ALA A 1 227 ? 0.713 14.440 -0.064 1.00 41.22 227 ALA A N 1
ATOM 1739 C CA . ALA A 1 227 ? -0.273 15.504 -0.198 1.00 41.22 227 ALA A CA 1
ATOM 1740 C C . ALA A 1 227 ? 0.121 16.628 0.767 1.00 41.22 227 ALA A C 1
ATOM 1742 O O . ALA A 1 227 ? -0.365 16.690 1.896 1.00 41.22 227 ALA A O 1
ATOM 1743 N N . GLY A 1 228 ? 1.040 17.494 0.331 1.00 33.66 228 GLY A N 1
ATOM 1744 C CA . GLY A 1 228 ? 1.451 18.660 1.104 1.00 33.66 228 GLY A CA 1
ATOM 1745 C C . GLY A 1 228 ? 0.229 19.401 1.647 1.00 33.66 228 GLY A C 1
ATOM 1746 O O . GLY A 1 228 ? -0.619 19.854 0.881 1.00 33.66 228 GLY A O 1
ATOM 1747 N N . ASN A 1 229 ? 0.134 19.457 2.973 1.00 38.12 229 ASN A N 1
ATOM 1748 C CA . ASN A 1 229 ? -0.629 20.426 3.749 1.00 38.12 229 ASN A CA 1
ATOM 1749 C C . ASN A 1 229 ? -1.966 20.889 3.120 1.00 38.12 229 ASN A C 1
ATOM 1751 O O . ASN A 1 229 ? -2.142 22.064 2.799 1.00 38.12 229 ASN A O 1
ATOM 1755 N N . ARG A 1 230 ? -2.915 19.963 2.910 1.00 41.78 230 ARG A N 1
ATOM 1756 C CA . ARG A 1 230 ? -4.293 20.299 2.489 1.00 41.78 230 ARG A CA 1
ATOM 1757 C C . ARG A 1 230 ? -5.409 19.581 3.256 1.00 41.78 230 ARG A C 1
ATOM 1759 O O . ARG A 1 230 ? -6.544 19.552 2.790 1.00 41.78 230 ARG A O 1
ATOM 1766 N N . VAL A 1 231 ? -5.113 19.045 4.442 1.00 40.41 231 VAL A N 1
ATOM 1767 C CA . VAL A 1 231 ? -6.134 18.435 5.321 1.00 40.41 231 VAL A CA 1
ATOM 1768 C C . VAL A 1 231 ? -6.591 19.371 6.453 1.00 40.41 231 VAL A C 1
ATOM 1770 O O . VAL A 1 231 ? -7.622 19.126 7.066 1.00 40.41 231 VAL A O 1
ATOM 1773 N N . ALA A 1 232 ? -5.956 20.529 6.648 1.00 35.28 232 ALA A N 1
ATOM 1774 C CA . ALA A 1 232 ? -6.512 21.596 7.481 1.00 35.28 232 ALA A CA 1
ATOM 1775 C C . ALA A 1 232 ? -7.042 22.730 6.584 1.00 35.28 232 ALA A C 1
ATOM 1777 O O . ALA A 1 232 ? -6.271 23.398 5.904 1.00 35.28 232 ALA A O 1
ATOM 1778 N N . ASN A 1 233 ? -8.364 22.926 6.589 1.00 36.34 233 ASN A N 1
ATOM 1779 C CA . ASN A 1 233 ? -9.134 23.926 5.832 1.00 36.34 233 ASN A CA 1
ATOM 1780 C C . ASN A 1 233 ? -9.247 23.734 4.304 1.00 36.34 233 ASN A C 1
ATOM 1782 O O . ASN A 1 233 ? -8.560 24.364 3.505 1.00 36.34 233 ASN A O 1
ATOM 1786 N N . SER A 1 234 ? -10.251 22.954 3.881 1.00 35.94 234 SER A N 1
ATOM 1787 C CA . SER A 1 234 ? -10.903 23.151 2.572 1.00 35.94 234 SER A CA 1
ATOM 1788 C C . SER A 1 234 ? -12.408 23.433 2.671 1.00 35.94 234 SER A C 1
ATOM 1790 O O . SER A 1 234 ? -13.151 23.283 1.701 1.00 35.94 234 SER A O 1
ATOM 1792 N N . SER A 1 235 ? -12.860 23.961 3.811 1.00 43.19 235 SER A N 1
ATOM 1793 C CA . SER A 1 235 ? -13.968 24.909 3.802 1.00 43.19 235 SER A CA 1
ATOM 1794 C C . SER A 1 235 ? -13.434 26.271 3.348 1.00 43.19 235 SER A C 1
ATOM 1796 O O . SER A 1 235 ? -12.739 26.945 4.099 1.00 43.19 235 SER A O 1
ATOM 1798 N N . GLN A 1 236 ? -13.842 26.660 2.136 1.00 37.62 236 GLN A N 1
ATOM 1799 C CA . GLN A 1 236 ? -13.845 28.016 1.559 1.00 37.62 236 GLN A CA 1
ATOM 1800 C C . GLN A 1 236 ? -12.703 28.413 0.589 1.00 37.62 236 GLN A C 1
ATOM 1802 O O . GLN A 1 236 ? -11.605 28.807 0.955 1.00 37.62 236 GLN A O 1
ATOM 1807 N N . THR A 1 237 ? -13.106 28.390 -0.690 1.00 37.75 237 THR A N 1
ATOM 1808 C CA . THR A 1 237 ? -12.907 29.438 -1.713 1.00 37.75 237 THR A CA 1
ATOM 1809 C C . THR A 1 237 ? -11.547 29.556 -2.414 1.00 37.75 237 THR A C 1
ATOM 1811 O O . THR A 1 237 ? -10.664 30.304 -2.017 1.00 37.75 237 THR A O 1
ATOM 1814 N N . SER A 1 238 ? -11.463 28.944 -3.603 1.00 29.39 238 SER A N 1
ATOM 1815 C CA . SER A 1 238 ? -10.649 29.453 -4.716 1.00 29.39 238 SER A CA 1
ATOM 1816 C C . SER A 1 238 ? -11.446 29.351 -6.032 1.00 29.39 238 SER A C 1
ATOM 1818 O O . SER A 1 238 ? -12.004 28.283 -6.326 1.00 29.39 238 SER A O 1
ATOM 1820 N N . PRO A 1 239 ? -11.565 30.436 -6.826 1.00 40.62 239 PRO A N 1
ATOM 1821 C CA . PRO A 1 239 ? -12.419 30.487 -8.002 1.00 40.62 239 PRO A CA 1
ATOM 1822 C C . PRO A 1 239 ? -11.656 29.954 -9.216 1.00 40.62 239 PRO A C 1
ATOM 1824 O O . PRO A 1 239 ? -11.057 30.707 -9.973 1.00 40.62 239 PRO A O 1
ATOM 1827 N N . ARG A 1 240 ? -11.666 28.632 -9.401 1.00 34.88 240 ARG A N 1
ATOM 1828 C CA . ARG A 1 240 ? -11.430 27.964 -10.696 1.00 34.88 240 ARG A CA 1
ATOM 1829 C C . ARG A 1 240 ? -11.822 26.494 -10.565 1.00 34.88 240 ARG A C 1
ATOM 1831 O O . ARG A 1 240 ? -10.990 25.596 -10.473 1.00 34.88 240 ARG A O 1
ATOM 1838 N N . ARG A 1 241 ? -13.134 26.238 -10.535 1.00 36.72 241 ARG A N 1
ATOM 1839 C CA . ARG A 1 241 ? -13.685 24.883 -10.655 1.00 36.72 241 ARG A CA 1
ATOM 1840 C C . ARG A 1 241 ? -13.452 24.376 -12.079 1.00 36.72 241 ARG A C 1
ATOM 1842 O O . ARG A 1 241 ? -14.246 24.632 -12.976 1.00 36.72 241 ARG A O 1
ATOM 1849 N N . ARG A 1 242 ? -12.361 23.634 -12.279 1.00 36.19 242 ARG A N 1
ATOM 1850 C CA . ARG A 1 242 ? -12.307 22.603 -13.322 1.00 36.19 242 ARG A CA 1
ATOM 1851 C C . ARG A 1 242 ? -13.357 21.551 -12.967 1.00 36.19 242 ARG A C 1
ATOM 1853 O O . ARG A 1 242 ? -13.366 21.054 -11.841 1.00 36.19 242 ARG A O 1
ATOM 1860 N N . ALA A 1 243 ? -14.251 21.264 -13.908 1.00 41.09 243 ALA A N 1
ATOM 1861 C CA . ALA A 1 243 ? -15.301 20.266 -13.787 1.00 41.09 243 ALA A CA 1
ATOM 1862 C C . ALA A 1 243 ? -14.688 18.886 -13.495 1.00 41.09 243 ALA A C 1
ATOM 1864 O O . ALA A 1 243 ? -14.234 18.174 -14.388 1.00 41.09 243 ALA A O 1
ATOM 1865 N N . LYS A 1 244 ? -14.645 18.512 -12.211 1.00 41.62 244 LYS A N 1
ATOM 1866 C CA . LYS A 1 244 ? -14.535 17.111 -11.806 1.00 41.62 244 LYS A CA 1
ATOM 1867 C C . LYS A 1 244 ? -15.786 16.416 -12.333 1.00 41.62 244 LYS A C 1
ATOM 1869 O O . LYS A 1 244 ? -16.887 16.930 -12.147 1.00 41.62 244 LYS A O 1
ATOM 1874 N N . LYS A 1 245 ? -15.611 15.244 -12.942 1.00 44.41 245 LYS A N 1
ATOM 1875 C CA . LYS A 1 245 ? -16.666 14.267 -13.237 1.00 44.41 245 LYS A CA 1
ATOM 1876 C C . LYS A 1 245 ? -17.242 13.769 -11.900 1.00 44.41 245 LYS A C 1
ATOM 1878 O O . LYS A 1 245 ? -16.918 12.688 -11.427 1.00 44.41 245 LYS A O 1
ATOM 1883 N N . GLY A 1 246 ? -17.954 14.648 -11.203 1.00 46.69 246 GLY A N 1
ATOM 1884 C CA . GLY A 1 246 ? -18.561 14.398 -9.907 1.00 46.69 246 GLY A CA 1
ATOM 1885 C C . GLY A 1 246 ? -19.906 13.731 -10.122 1.00 46.69 246 GLY A C 1
ATOM 1886 O O . GLY A 1 246 ? -20.643 14.131 -11.021 1.00 46.69 246 GLY A O 1
ATOM 1887 N N . LYS A 1 247 ? -20.214 12.715 -9.311 1.00 53.09 247 LYS A N 1
ATOM 1888 C CA . LYS A 1 247 ? -21.568 12.158 -9.194 1.00 53.09 247 LYS A CA 1
ATOM 1889 C C . LYS A 1 247 ? -22.571 13.319 -9.160 1.00 53.09 247 LYS A C 1
ATOM 1891 O O . LYS A 1 247 ? -22.430 14.212 -8.324 1.00 53.09 247 LYS A O 1
ATOM 1896 N N . LEU A 1 248 ? -23.514 13.342 -10.102 1.00 67.81 248 LEU A N 1
ATOM 1897 C CA . LEU A 1 248 ? -24.513 14.407 -10.185 1.00 67.81 248 LEU A CA 1
ATOM 1898 C C . LEU A 1 248 ? -25.337 14.420 -8.896 1.00 67.81 248 LEU A C 1
ATOM 1900 O O . LEU A 1 248 ? -25.701 13.365 -8.374 1.00 67.81 248 LEU A O 1
ATOM 1904 N N . SER A 1 249 ? -25.622 15.615 -8.377 1.00 75.00 249 SER A N 1
ATOM 1905 C CA . SER A 1 249 ? -26.537 15.753 -7.245 1.00 75.00 249 SER A CA 1
ATOM 1906 C C . SER A 1 249 ? -27.966 15.388 -7.669 1.00 75.00 249 SER A C 1
ATOM 1908 O O . SER A 1 249 ? -28.312 15.472 -8.848 1.00 75.00 249 SER A O 1
ATOM 1910 N N . ALA A 1 250 ? -28.836 15.031 -6.720 1.00 73.38 250 ALA A N 1
ATOM 1911 C CA . ALA A 1 250 ? -30.238 14.719 -7.025 1.00 73.38 250 ALA A CA 1
ATOM 1912 C C . ALA A 1 250 ? -30.991 15.888 -7.701 1.00 73.38 250 ALA A C 1
ATOM 1914 O O . ALA A 1 250 ? -31.943 15.665 -8.443 1.00 73.38 250 ALA A O 1
ATOM 1915 N N . ALA A 1 251 ? -30.555 17.134 -7.479 1.00 75.88 251 ALA A N 1
ATOM 1916 C CA . ALA A 1 251 ? -31.089 18.310 -8.166 1.00 75.88 251 ALA A CA 1
ATOM 1917 C C . ALA A 1 251 ? -30.631 18.383 -9.633 1.00 75.88 251 ALA A C 1
ATOM 1919 O O . ALA A 1 251 ? -31.414 18.745 -10.509 1.00 75.88 251 ALA A O 1
ATOM 1920 N N . ASP A 1 252 ? -29.390 17.982 -9.909 1.00 79.81 252 ASP A N 1
ATOM 1921 C CA . ASP A 1 252 ? -28.830 17.971 -11.261 1.00 79.81 252 ASP A CA 1
ATOM 1922 C C . ASP A 1 252 ? -29.462 16.883 -12.128 1.00 79.81 252 ASP A C 1
ATOM 1924 O O . ASP A 1 252 ? -29.723 17.118 -13.303 1.00 79.81 252 ASP A O 1
ATOM 1928 N N . LEU A 1 253 ? -29.792 15.728 -11.542 1.00 76.50 253 LEU A N 1
ATOM 1929 C CA . LEU A 1 253 ? -30.508 14.656 -12.241 1.00 76.50 253 LEU A CA 1
ATOM 1930 C C . LEU A 1 253 ? -31.886 15.112 -12.744 1.00 76.50 253 LEU A C 1
ATOM 1932 O O . LEU A 1 253 ? -32.244 14.821 -13.881 1.00 76.50 253 LEU A O 1
ATOM 1936 N N . LYS A 1 254 ? -32.617 15.916 -11.962 1.00 81.12 254 LYS A N 1
ATOM 1937 C CA . LYS A 1 254 ? -33.909 16.479 -12.396 1.00 81.12 254 LYS A CA 1
ATOM 1938 C C . LYS A 1 254 ? -33.760 17.429 -13.584 1.00 81.12 254 LYS A C 1
ATOM 1940 O O . LYS A 1 254 ? -34.604 17.450 -14.473 1.00 81.12 254 LYS A O 1
ATOM 1945 N N . LEU A 1 255 ? -32.688 18.220 -13.614 1.00 81.50 255 LEU A N 1
ATOM 1946 C CA . LEU A 1 255 ? -32.413 19.122 -14.734 1.00 81.50 255 LEU A CA 1
ATOM 1947 C C . LEU A 1 255 ? -31.957 18.356 -15.984 1.00 81.50 255 LEU A C 1
ATOM 1949 O O . LEU A 1 255 ? -32.340 18.723 -17.092 1.00 81.50 255 LEU A O 1
ATOM 1953 N N . VAL A 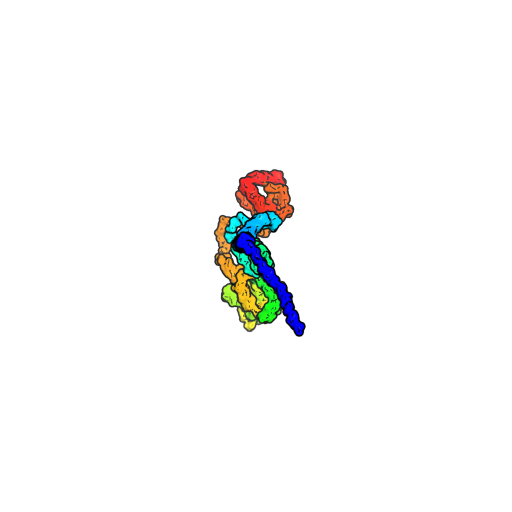1 256 ? -31.204 17.264 -15.816 1.00 80.12 256 VAL A N 1
ATOM 1954 C CA . VAL A 1 256 ? -30.865 16.338 -16.910 1.00 80.12 256 VAL A CA 1
ATOM 1955 C C . VAL A 1 256 ? -32.129 15.730 -17.510 1.00 80.12 256 VAL A C 1
ATOM 1957 O O . VAL A 1 256 ? -32.285 15.735 -18.731 1.00 80.12 256 VAL A O 1
ATOM 1960 N N . GLU A 1 257 ? -33.047 15.250 -16.670 1.00 79.00 257 GLU A N 1
ATOM 1961 C CA . GLU A 1 257 ? -34.330 14.685 -17.107 1.00 79.00 257 GLU A CA 1
ATOM 1962 C C . GLU A 1 257 ? -35.216 15.706 -17.828 1.00 79.00 257 GLU A C 1
ATOM 1964 O O . GLU A 1 257 ? -35.979 15.333 -18.717 1.00 79.00 257 GLU A O 1
ATOM 1969 N N . GLN A 1 258 ? -35.114 16.991 -17.476 1.00 81.94 258 GLN A N 1
ATOM 1970 C CA . GLN A 1 258 ? -35.810 18.071 -18.179 1.00 81.94 258 GLN A CA 1
ATOM 1971 C C . GLN A 1 258 ? -35.151 18.430 -19.511 1.00 81.94 258 GLN A C 1
ATOM 1973 O O . GLN A 1 258 ? -35.852 18.811 -20.445 1.00 81.94 258 GLN A O 1
ATOM 1978 N N . GLN A 1 259 ? -33.820 18.355 -19.593 1.00 82.69 259 GLN A N 1
ATOM 1979 C CA . GLN A 1 259 ? -33.087 18.747 -20.791 1.00 82.69 259 GLN A CA 1
ATOM 1980 C C . GLN A 1 259 ? -33.141 17.658 -21.868 1.00 82.69 259 GLN A C 1
ATOM 1982 O O . GLN A 1 259 ? -33.370 18.011 -23.019 1.00 82.69 259 GLN A O 1
ATOM 1987 N N . LYS A 1 260 ? -32.964 16.375 -21.493 1.00 81.31 260 LYS A N 1
ATOM 1988 C CA . LYS A 1 260 ? -32.908 15.132 -22.310 1.00 81.31 260 LYS A CA 1
ATOM 1989 C C . LYS A 1 260 ? -31.909 15.119 -23.478 1.00 81.31 260 LYS A C 1
ATOM 1991 O O . LYS A 1 260 ? -31.199 14.135 -23.653 1.00 81.31 260 LYS A O 1
ATOM 1996 N N . ILE A 1 261 ? -31.791 16.221 -24.208 1.00 83.75 261 ILE A N 1
ATOM 1997 C CA . ILE A 1 261 ? -31.041 16.420 -25.442 1.00 83.75 261 ILE A CA 1
ATOM 1998 C C . ILE A 1 261 ? -29.795 17.285 -25.187 1.00 83.75 261 ILE A C 1
ATOM 2000 O O . ILE A 1 261 ? -29.800 18.266 -24.433 1.00 83.75 261 ILE A O 1
ATOM 2004 N N . CYS A 1 262 ? -28.695 16.923 -25.844 1.00 81.94 262 CYS A N 1
ATOM 2005 C CA . CYS A 1 262 ? -27.440 17.662 -25.827 1.00 81.94 262 CYS A CA 1
ATOM 2006 C C . CYS A 1 262 ? -27.493 18.891 -26.769 1.00 81.94 262 CYS A C 1
ATOM 2008 O O . CYS A 1 262 ? -27.763 18.729 -27.958 1.00 81.94 262 CYS A O 1
ATOM 2010 N N . PRO A 1 263 ? -27.128 20.107 -26.315 1.00 80.88 263 PRO A N 1
ATOM 2011 C CA . PRO A 1 263 ? -27.137 21.340 -27.126 1.00 80.88 263 PRO A CA 1
ATOM 2012 C C . PRO A 1 263 ? -26.176 21.335 -28.319 1.00 80.88 263 PRO A C 1
ATOM 2014 O O . PRO A 1 263 ? -26.345 22.088 -29.284 1.00 80.88 263 PRO A O 1
ATOM 2017 N N . VAL A 1 264 ? -25.090 20.570 -28.203 1.00 81.31 264 VAL A N 1
ATOM 2018 C CA . VAL A 1 264 ? -23.992 20.589 -29.175 1.00 81.31 264 VAL A CA 1
ATOM 2019 C C . VAL A 1 264 ? -24.259 19.586 -30.288 1.00 81.31 264 VAL A C 1
ATOM 2021 O O . VAL A 1 264 ? -24.138 19.934 -31.460 1.00 81.31 264 VAL A O 1
ATOM 2024 N N . THR A 1 265 ? -24.658 18.368 -29.921 1.00 76.06 265 THR A N 1
ATOM 2025 C CA . THR A 1 265 ? -24.828 17.245 -30.851 1.00 76.06 265 THR A CA 1
ATOM 2026 C C . THR A 1 265 ? -26.283 16.965 -31.219 1.00 76.06 265 THR A C 1
ATOM 2028 O O . THR A 1 265 ? -26.514 16.291 -32.214 1.00 76.06 265 THR A O 1
ATOM 2031 N N . GLY A 1 266 ? -27.260 17.453 -30.446 1.00 76.00 266 GLY A N 1
ATOM 2032 C CA . GLY A 1 266 ? -28.677 17.110 -30.621 1.00 76.00 266 GLY A CA 1
ATOM 2033 C C . GLY A 1 266 ? -29.027 15.668 -30.231 1.00 76.00 266 GLY A C 1
ATOM 2034 O O . GLY A 1 266 ? -30.158 15.248 -30.429 1.00 76.00 266 GLY A O 1
ATOM 2035 N N . ALA A 1 267 ? -28.071 14.908 -29.688 1.00 77.00 267 ALA A N 1
ATOM 2036 C CA . ALA A 1 267 ? -28.266 13.530 -29.246 1.00 77.00 267 ALA A CA 1
ATOM 2037 C C . ALA A 1 267 ? -28.710 13.463 -27.778 1.00 77.00 267 ALA A C 1
ATOM 2039 O O . ALA A 1 267 ? -28.442 14.386 -27.004 1.00 77.00 267 ALA A O 1
ATOM 2040 N N . ASP A 1 268 ? -29.320 12.349 -27.377 1.00 79.38 268 ASP A N 1
ATOM 2041 C CA . ASP A 1 268 ? -29.725 12.124 -25.990 1.00 79.38 268 ASP A CA 1
ATOM 2042 C C . ASP A 1 268 ? -28.526 12.099 -25.033 1.00 79.38 268 ASP A C 1
ATOM 2044 O O . ASP A 1 268 ? -27.484 11.488 -25.297 1.00 79.38 268 ASP A O 1
ATOM 2048 N N . LEU A 1 269 ? -28.690 12.744 -23.877 1.00 75.31 269 LEU A N 1
ATOM 2049 C CA . LEU A 1 269 ? -27.643 12.895 -22.862 1.00 75.31 269 LEU A CA 1
ATOM 2050 C C . LEU A 1 269 ? -27.191 11.567 -22.234 1.00 75.31 269 LEU A C 1
ATOM 2052 O O . LEU A 1 269 ? -26.107 11.527 -21.663 1.00 75.31 269 LEU A O 1
ATOM 2056 N N . ASN A 1 270 ? -27.978 10.493 -22.359 1.00 70.38 270 ASN A N 1
ATOM 2057 C CA . ASN A 1 270 ? -27.671 9.178 -21.786 1.00 70.38 270 ASN A CA 1
ATOM 2058 C C . ASN A 1 270 ? -26.959 8.222 -22.758 1.00 70.38 270 ASN A C 1
ATOM 2060 O O . ASN A 1 270 ? -26.459 7.184 -22.327 1.00 70.38 270 ASN A O 1
ATOM 2064 N N . SER A 1 271 ? -26.890 8.547 -24.051 1.00 65.38 271 SER A N 1
ATOM 2065 C CA . SER A 1 271 ? -26.439 7.590 -25.072 1.00 65.38 271 SER A CA 1
ATOM 2066 C C . SER A 1 271 ? -24.916 7.448 -25.174 1.00 65.38 271 SER A C 1
ATOM 2068 O O . SER A 1 271 ? -24.435 6.459 -25.712 1.00 65.38 271 SER A O 1
ATOM 2070 N N . MET A 1 272 ? -24.138 8.407 -24.654 1.00 57.81 272 MET A N 1
ATOM 2071 C CA . MET A 1 272 ? -22.675 8.472 -24.852 1.00 57.81 272 MET A CA 1
ATOM 2072 C C . MET A 1 272 ? -21.880 8.569 -23.538 1.00 57.81 272 MET A C 1
ATOM 2074 O O . MET A 1 272 ? -20.761 9.087 -23.505 1.00 57.81 272 MET A O 1
ATOM 2078 N N . GLY A 1 273 ? -22.452 8.045 -22.451 1.00 61.47 273 GLY A N 1
ATOM 2079 C CA . GLY A 1 273 ? -21.932 8.175 -21.089 1.00 61.47 273 GLY A CA 1
ATOM 2080 C C . GLY A 1 273 ? -22.689 9.227 -20.276 1.00 61.47 273 GLY A C 1
ATOM 2081 O O . GLY A 1 273 ? -23.494 9.980 -20.810 1.00 61.47 273 GLY A O 1
ATOM 2082 N N . GLY A 1 274 ? -22.463 9.241 -18.959 1.00 68.75 274 GLY A N 1
ATOM 2083 C CA . GLY A 1 274 ? -23.216 10.100 -18.043 1.00 68.75 274 GLY A CA 1
ATOM 2084 C C . GLY A 1 274 ? -23.067 11.602 -18.356 1.00 68.75 274 GLY A C 1
ATOM 2085 O O . GLY A 1 274 ? -21.966 12.040 -18.706 1.00 68.75 274 GLY A O 1
ATOM 2086 N N . PRO A 1 275 ? -24.141 12.393 -18.190 1.00 76.38 275 PRO A N 1
ATOM 2087 C CA . PRO A 1 275 ? -24.185 13.810 -18.545 1.00 76.38 275 PRO A CA 1
ATOM 2088 C C . PRO A 1 275 ? -23.140 14.621 -17.776 1.00 76.38 275 PRO A C 1
ATOM 2090 O O . PRO A 1 275 ? -23.000 14.495 -16.561 1.00 76.38 275 PRO A O 1
ATOM 2093 N N . VAL A 1 276 ? -22.419 15.492 -18.477 1.00 80.75 276 VAL A N 1
ATOM 2094 C CA . VAL A 1 276 ? -21.420 16.387 -17.883 1.00 80.75 276 VAL A CA 1
ATOM 2095 C C . VAL A 1 276 ? -22.065 17.754 -17.633 1.00 80.75 276 VAL A C 1
ATOM 2097 O O . VAL A 1 276 ? -22.527 18.374 -18.594 1.00 80.75 276 VAL A O 1
ATOM 2100 N N . PRO A 1 277 ? -22.108 18.250 -16.383 1.00 80.31 277 PRO A N 1
ATOM 2101 C CA . PRO A 1 277 ? -22.613 19.586 -16.087 1.00 80.31 277 PRO A CA 1
ATOM 2102 C C . PRO A 1 277 ? -21.598 20.656 -16.505 1.00 80.31 277 PRO A C 1
ATOM 2104 O O . PRO A 1 277 ? -20.426 20.593 -16.129 1.00 80.31 277 PRO A O 1
ATOM 2107 N N . VAL A 1 278 ? -22.060 21.665 -17.241 1.00 81.88 278 VAL A N 1
ATOM 2108 C CA . VAL A 1 278 ? -21.289 22.857 -17.607 1.00 81.88 278 VAL A CA 1
ATOM 2109 C C . VAL A 1 278 ? -22.103 24.095 -17.242 1.00 81.88 278 VAL A C 1
ATOM 2111 O O . VAL A 1 278 ? -23.229 24.283 -17.698 1.00 81.88 278 VAL A O 1
ATOM 2114 N N . ASP A 1 279 ? -21.521 24.955 -16.412 1.00 80.12 279 ASP A N 1
ATOM 2115 C CA . ASP A 1 279 ? -22.143 26.206 -15.987 1.00 80.12 279 ASP A CA 1
ATOM 2116 C C . ASP A 1 279 ? -21.654 27.343 -16.907 1.00 80.12 279 ASP A C 1
ATOM 2118 O O . ASP A 1 279 ? -20.461 27.659 -16.932 1.00 80.12 279 ASP A O 1
ATOM 2122 N N . LEU A 1 280 ? -22.560 27.953 -17.682 1.00 74.19 280 LEU A N 1
ATOM 2123 C CA . LEU A 1 280 ? -22.270 29.101 -18.556 1.00 74.19 280 LEU A CA 1
ATOM 2124 C C . LEU A 1 280 ? -23.263 30.226 -18.273 1.00 74.19 280 LEU A C 1
ATOM 2126 O O . LEU A 1 280 ? -24.468 29.994 -18.228 1.00 74.19 280 LEU A O 1
ATOM 2130 N N . THR A 1 281 ? -22.754 31.445 -18.062 1.00 64.44 281 THR A N 1
ATOM 2131 C CA . THR A 1 281 ? -23.568 32.670 -17.905 1.00 64.44 281 THR A CA 1
ATOM 2132 C C . THR A 1 281 ? -24.724 32.527 -16.899 1.00 64.44 281 THR A C 1
ATOM 2134 O O . THR A 1 281 ? -25.842 32.957 -17.162 1.00 64.44 281 THR A O 1
ATOM 2137 N N . GLY A 1 282 ? -24.484 31.861 -15.762 1.00 72.81 282 GLY A N 1
ATOM 2138 C CA . GLY A 1 282 ? -25.491 31.650 -14.711 1.00 72.81 282 GLY A CA 1
ATOM 2139 C C . GLY A 1 282 ? -26.541 30.569 -15.004 1.00 72.81 282 GLY A C 1
ATOM 2140 O O . GLY A 1 282 ? -27.433 30.362 -14.184 1.00 72.81 282 GLY A O 1
ATOM 2141 N N . ARG A 1 283 ? -26.440 29.853 -16.132 1.00 72.50 283 ARG A N 1
ATOM 2142 C CA . ARG A 1 283 ? -27.333 28.750 -16.509 1.00 72.50 283 ARG A CA 1
ATOM 2143 C C . ARG A 1 283 ? -26.557 27.432 -16.547 1.00 72.50 283 ARG A C 1
ATOM 2145 O O . ARG A 1 283 ? -25.539 27.313 -17.228 1.00 72.50 283 ARG A O 1
ATOM 2152 N N . ARG A 1 284 ? -27.044 26.441 -15.799 1.00 78.75 284 ARG A N 1
ATOM 2153 C CA . ARG A 1 284 ? -26.481 25.086 -15.756 1.00 78.75 284 ARG A CA 1
ATOM 2154 C C . ARG A 1 284 ? -27.031 24.269 -16.921 1.00 78.75 284 ARG A C 1
ATOM 2156 O O . ARG A 1 284 ? -28.245 24.106 -17.026 1.00 78.75 284 ARG A O 1
ATOM 2163 N N . VAL A 1 285 ? -26.148 23.787 -17.793 1.00 84.94 285 VAL A N 1
ATOM 2164 C CA . VAL A 1 285 ? -26.499 23.002 -18.985 1.00 84.94 285 VAL A CA 1
ATOM 2165 C C . VAL A 1 285 ? -25.672 21.727 -19.036 1.00 84.94 285 VAL A C 1
ATOM 2167 O O . VAL A 1 285 ? -24.503 21.709 -18.656 1.00 84.94 285 VAL A O 1
ATOM 2170 N N . PHE A 1 286 ? -26.283 20.645 -19.505 1.00 86.19 286 PHE A N 1
ATOM 2171 C CA . PHE A 1 286 ? -25.655 19.332 -19.570 1.00 86.19 286 PHE A CA 1
ATOM 2172 C C . PHE A 1 286 ? -25.224 19.000 -20.998 1.00 86.19 286 PHE A C 1
ATOM 2174 O O . PHE A 1 286 ? -25.937 19.296 -21.959 1.00 86.19 286 PHE A O 1
ATOM 2181 N N . ILE A 1 287 ? -24.053 18.381 -21.138 1.00 86.25 287 ILE A N 1
ATOM 2182 C CA . ILE A 1 287 ? -23.514 17.894 -22.416 1.00 86.25 287 ILE A CA 1
ATOM 2183 C C . ILE A 1 287 ? -23.170 16.409 -22.326 1.00 86.25 287 ILE A C 1
ATOM 2185 O O . ILE A 1 287 ? -22.898 15.886 -21.247 1.00 86.25 287 ILE A O 1
ATOM 2189 N N . CYS A 1 288 ? -23.141 15.731 -23.470 1.00 80.00 288 CYS A N 1
ATOM 2190 C CA . CYS A 1 288 ? -22.886 14.292 -23.537 1.00 80.00 288 CYS A CA 1
ATOM 2191 C C . CYS A 1 288 ? -21.413 13.901 -23.298 1.00 80.00 288 CYS A C 1
ATOM 2193 O O . CYS A 1 288 ? -21.140 12.785 -22.875 1.00 80.00 288 CYS A O 1
ATOM 2195 N N . CYS A 1 289 ? -20.437 14.780 -23.568 1.00 75.81 289 CYS A N 1
ATOM 2196 C CA . CYS A 1 289 ? -19.015 14.471 -23.371 1.00 75.81 289 CYS A CA 1
ATOM 2197 C C . CYS A 1 289 ? -18.158 15.720 -23.113 1.00 75.81 289 CYS A C 1
ATOM 2199 O O . CYS A 1 289 ? -18.506 16.823 -23.528 1.00 75.81 289 CYS A O 1
ATOM 2201 N N . VAL A 1 290 ? -16.987 15.534 -22.488 1.00 75.69 290 VAL A N 1
ATOM 2202 C CA . VAL A 1 290 ? -16.026 16.617 -22.172 1.00 75.69 290 VAL A CA 1
ATOM 2203 C C . VAL A 1 290 ? -15.544 17.348 -23.435 1.00 75.69 290 VAL A C 1
ATOM 2205 O O . VAL A 1 290 ? -15.299 18.549 -23.404 1.00 75.69 290 VAL A O 1
ATOM 2208 N N . GLY A 1 291 ? -15.474 16.657 -24.579 1.00 74.88 291 GLY A N 1
ATOM 2209 C CA . GLY A 1 291 ? -15.078 17.266 -25.853 1.00 74.88 291 GLY A CA 1
ATOM 2210 C C . GLY A 1 291 ? -16.035 18.365 -26.332 1.00 74.88 291 GLY A C 1
ATOM 2211 O O . GLY A 1 291 ? -15.590 19.367 -26.893 1.00 74.88 291 GLY A O 1
ATOM 2212 N N . CYS A 1 292 ? -17.333 18.233 -26.035 1.00 75.19 292 CYS A N 1
ATOM 2213 C CA . CYS A 1 292 ? -18.350 19.214 -26.420 1.00 75.19 292 CYS A CA 1
ATOM 2214 C C . CYS A 1 292 ? -18.273 20.524 -25.615 1.00 75.19 292 CYS A C 1
ATOM 2216 O O . CYS A 1 292 ? -18.865 21.519 -26.029 1.00 75.19 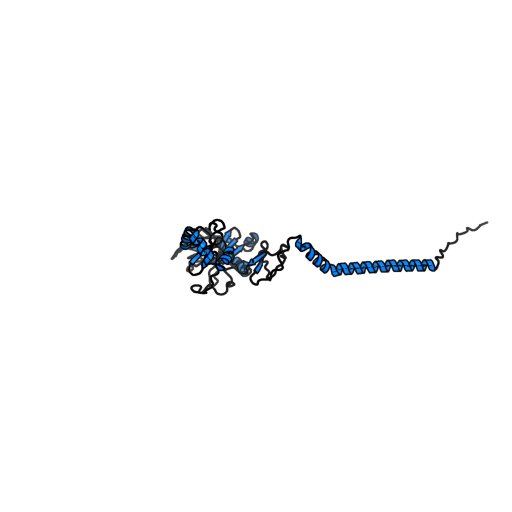292 CYS A O 1
ATOM 2218 N N . GLU A 1 293 ? -17.525 20.567 -24.504 1.00 79.88 293 GLU A N 1
ATOM 2219 C CA . GLU A 1 293 ? -17.391 21.775 -23.678 1.00 79.88 293 GLU A CA 1
ATOM 2220 C C . GLU A 1 293 ? -16.734 22.919 -24.461 1.00 79.88 293 GLU A C 1
ATOM 2222 O O . GLU A 1 293 ? -17.140 24.077 -24.363 1.00 79.88 293 GLU A O 1
ATOM 2227 N N . THR A 1 294 ? -15.738 22.590 -25.284 1.00 78.69 294 THR A N 1
ATOM 2228 C CA . THR A 1 294 ? -15.006 23.579 -26.085 1.00 78.69 294 THR A CA 1
ATOM 2229 C C . THR A 1 294 ? -15.877 24.217 -27.166 1.00 78.69 294 THR A C 1
ATOM 2231 O O . THR A 1 294 ? -15.777 25.421 -27.388 1.00 78.69 294 THR A O 1
ATOM 2234 N N . ALA A 1 295 ? -16.758 23.441 -27.804 1.00 78.19 295 ALA A N 1
ATOM 2235 C CA . ALA A 1 295 ? -17.714 23.944 -28.788 1.00 78.19 295 ALA A CA 1
ATOM 2236 C C . ALA A 1 295 ? -18.786 24.819 -28.124 1.00 78.19 295 ALA A C 1
ATOM 2238 O O . ALA A 1 295 ? -19.068 25.917 -28.597 1.00 78.19 295 ALA A O 1
ATOM 2239 N N . LEU A 1 296 ? -19.303 24.381 -26.971 1.00 79.50 296 LEU A N 1
ATOM 2240 C CA . LEU A 1 296 ? -20.319 25.118 -26.223 1.00 79.50 296 LEU A CA 1
ATOM 2241 C C . LEU A 1 296 ? -19.811 26.479 -25.716 1.00 79.50 296 LEU A C 1
ATOM 2243 O O . LEU A 1 296 ? -20.564 27.448 -25.691 1.00 79.50 296 LEU A O 1
ATOM 2247 N N . ARG A 1 297 ? -18.528 26.570 -25.338 1.00 79.25 297 ARG A N 1
ATOM 2248 C CA . ARG A 1 297 ? -17.895 27.827 -24.903 1.00 79.25 297 ARG A CA 1
ATOM 2249 C C . ARG A 1 297 ? -17.609 28.807 -26.038 1.00 79.25 297 ARG A C 1
ATOM 2251 O O . ARG A 1 297 ? -17.522 29.998 -25.762 1.00 79.25 297 ARG A O 1
ATOM 2258 N N . LYS A 1 298 ? -17.419 28.325 -27.270 1.00 82.12 298 LYS A N 1
ATOM 2259 C CA . LYS A 1 298 ? -17.149 29.189 -28.428 1.00 82.12 298 LYS A CA 1
ATOM 2260 C C . LYS A 1 298 ? -18.390 29.983 -28.837 1.00 82.12 298 LYS A C 1
ATOM 2262 O O . LYS A 1 298 ? -18.271 31.185 -29.012 1.00 82.12 298 LYS A O 1
ATOM 2267 N N . ASP A 1 299 ? -19.557 29.335 -28.899 1.00 80.94 299 ASP A N 1
ATOM 2268 C CA . ASP A 1 299 ? -20.810 29.963 -29.352 1.00 80.94 299 ASP A CA 1
ATOM 2269 C C . ASP A 1 299 ? -22.015 29.615 -28.446 1.00 80.94 299 ASP A C 1
ATOM 2271 O O . ASP A 1 299 ? -22.911 28.863 -28.850 1.00 80.94 299 ASP A O 1
ATOM 2275 N N . PRO A 1 300 ? -22.092 30.155 -27.215 1.00 78.25 300 PRO A N 1
ATOM 2276 C CA . PRO A 1 300 ? -23.130 29.777 -26.252 1.00 78.25 300 PRO A CA 1
ATOM 2277 C C . PRO A 1 300 ? -24.550 30.119 -26.732 1.00 78.25 300 PRO A C 1
ATOM 2279 O O . PRO A 1 300 ? -25.464 29.306 -26.599 1.00 78.25 300 PRO A O 1
ATOM 2282 N N . GLU A 1 301 ? -24.750 31.282 -27.360 1.00 79.69 301 GLU A N 1
ATOM 2283 C CA . GLU A 1 301 ? -26.075 31.745 -27.800 1.00 79.69 301 GLU A CA 1
ATOM 2284 C C . GLU A 1 301 ? -26.699 30.851 -28.877 1.00 79.69 301 GLU A C 1
ATOM 2286 O O . GLU A 1 301 ? -27.895 30.555 -28.837 1.00 79.69 301 GLU A O 1
ATOM 2291 N N . LYS A 1 302 ? -25.884 30.366 -29.821 1.00 82.31 302 LYS A N 1
ATOM 2292 C CA . LYS A 1 302 ? -26.327 29.460 -30.888 1.00 82.31 302 LYS A CA 1
ATOM 2293 C C . LYS A 1 302 ? -26.830 28.138 -30.315 1.00 82.31 302 LYS A C 1
ATOM 2295 O O . LYS A 1 302 ? -27.835 27.597 -30.772 1.00 82.31 302 LYS A O 1
ATOM 2300 N N . HIS A 1 303 ? -26.138 27.625 -29.306 1.00 78.94 303 HIS A N 1
ATOM 2301 C CA . HIS A 1 303 ? -26.477 26.369 -28.651 1.00 78.94 303 HIS A CA 1
ATOM 2302 C C . HIS A 1 303 ? -27.666 26.501 -27.690 1.00 78.94 303 HIS A C 1
ATOM 2304 O O . HIS A 1 303 ? -28.462 25.569 -27.581 1.00 78.94 303 HIS A O 1
ATOM 2310 N N . PHE A 1 304 ? -27.858 27.665 -27.061 1.00 77.88 304 PHE A N 1
ATOM 2311 C CA . PHE A 1 304 ? -29.063 27.940 -26.274 1.00 77.88 304 PHE A CA 1
ATOM 2312 C C . PHE A 1 304 ? -30.324 28.059 -27.136 1.00 77.88 304 PHE A C 1
ATOM 2314 O O . PHE A 1 304 ? -31.373 27.575 -26.716 1.00 77.88 304 PHE A O 1
ATOM 2321 N N . LYS A 1 305 ? -30.231 28.631 -28.346 1.00 77.69 305 LYS A N 1
ATOM 2322 C CA . LYS A 1 305 ? -31.359 28.661 -29.297 1.00 77.69 305 LYS A CA 1
ATOM 2323 C C . LYS A 1 305 ? -31.792 27.253 -29.703 1.00 77.69 305 LYS A C 1
ATOM 2325 O O . LYS A 1 305 ? -32.967 26.933 -29.597 1.00 77.69 305 LYS A O 1
ATOM 2330 N N . LYS A 1 306 ? -30.836 26.372 -30.011 1.00 74.00 306 LYS A N 1
ATOM 2331 C CA . LYS A 1 306 ? -31.122 24.960 -30.316 1.00 74.00 306 LYS A CA 1
ATOM 2332 C C . LYS A 1 306 ? -31.802 24.213 -29.166 1.00 74.00 306 LYS A C 1
ATOM 2334 O O . LYS A 1 306 ? -32.652 23.371 -29.413 1.00 74.00 306 LYS A O 1
ATOM 2339 N N . LEU A 1 307 ? -31.456 24.519 -27.913 1.00 72.12 307 LEU A N 1
ATOM 2340 C CA . LEU A 1 307 ? -32.152 23.953 -26.749 1.00 72.12 307 LEU A CA 1
ATOM 2341 C C . LEU A 1 307 ? -33.559 24.518 -26.552 1.00 72.12 307 LEU A C 1
ATOM 2343 O O . LEU A 1 307 ? -34.409 23.823 -26.010 1.00 72.12 307 LEU A O 1
ATOM 2347 N N . ALA A 1 308 ? -33.793 25.773 -26.936 1.00 68.69 308 ALA A N 1
ATOM 2348 C CA . ALA A 1 308 ? -35.122 26.373 -26.889 1.00 68.69 308 ALA A CA 1
ATOM 2349 C C . ALA A 1 308 ? -36.033 25.825 -27.998 1.00 68.69 308 ALA A C 1
ATOM 2351 O O . ALA A 1 308 ? -37.223 25.672 -27.766 1.00 68.69 308 ALA A O 1
ATOM 2352 N N . GLU A 1 309 ? -35.471 25.506 -29.165 1.00 67.81 309 GLU A N 1
ATOM 2353 C CA . GLU A 1 309 ? -36.180 24.910 -30.307 1.00 67.81 309 GLU A CA 1
ATOM 2354 C C . GLU A 1 309 ? -36.440 23.402 -30.142 1.00 67.81 309 GLU A C 1
ATOM 2356 O O . GLU A 1 309 ? -37.372 22.875 -30.737 1.00 67.81 309 GLU A O 1
ATOM 2361 N N . ALA A 1 310 ? -35.626 22.698 -29.347 1.00 62.22 310 ALA A N 1
ATOM 2362 C CA . ALA A 1 310 ? -35.758 21.259 -29.089 1.00 62.22 310 ALA A CA 1
ATOM 2363 C C . ALA A 1 310 ? -36.694 20.910 -27.912 1.00 62.22 310 ALA A C 1
ATOM 2365 O O . ALA A 1 310 ? -36.772 19.742 -27.526 1.00 62.22 310 ALA A O 1
ATOM 2366 N N . LYS A 1 311 ? -37.348 21.913 -27.314 1.00 53.38 311 LYS A N 1
ATOM 2367 C CA . LYS A 1 311 ? -38.246 21.784 -26.162 1.00 53.38 311 LYS A CA 1
ATOM 2368 C C . LYS A 1 311 ? -39.699 21.922 -26.595 1.00 53.38 311 LYS A C 1
ATOM 2370 O O . LYS A 1 311 ? -40.528 21.183 -26.023 1.00 53.38 311 LYS A O 1
#

Radius of gyration: 38.91 Å; chains: 1; bounding box: 125×88×94 Å

=== Feature glossary ===
Reading guide. The protein is described through the following features:

Foldseek 3Di. A 3Di character summarizes, for each residue, the relative orientation of the Cα frame of its nearest spatial neighbor. Because it encodes fold topology rather than chemistry, 3Di alignments detect remote structural similarity that sequence alignment misses.

Contact-map, Ramachandran, and PAE plots. Plot images: a contact map (which residues are close in 3D, as an N×N binary image), a Ramachandran scatter (backbone torsion angles, revealing secondary-structure composition at a glance), and — for AlphaFold structures — a PAE heatmap (pairwise prediction confidence).

Radius of gyration, Cα contacts, bounding box. Radius of gyration (Rg) is the root-mean-square distance of Cα atoms from their centroid — a single number for overall size and compactness. A globular domain of N residues has Rg ≈ 2.2·N^0.38 Å; an extended or disordered chain has a much larger Rg. The Cα contact count is the number of residue pairs whose Cα atoms are within 8 Å and are more than four positions apart in sequence — a standard proxy for tertiary packing density. The bounding box is the smallest axis-aligned box enclosing all Cα atoms.

Secondary structure (8-state, DSSP). Eight-state secondary structure (DSSP): H is the canonical α-helix, G the tighter 3₁₀-helix, I the wider π-helix; E/B are β-structure, T and S are turns and bends, and '-' is everything else. DSSP derives these from the pattern of main-chain N–H···O=C hydrogen bonds, not from the sequence.

B-factor. B-factor (Debye–Waller factor) reflects atomic displacement in the crystal lattice. It is an experimental observable (units Å²), not a prediction; low values mean the atom is pinned down, high values mean it moves or is heterogeneous across the crystal.

pLDDT. pLDDT is the predicted lDDT-Cα score: AlphaFold's confidence that the local environment of each residue (all inter-atomic distances within 15 Å) is correctly placed. It is a per-residue number between 0 and 100, with higher meaning more reliable.

Nearest PDB structures. Nearest PDB neighbors are the top structural matches found by Foldseek when searching this structure against the entire Protein Data Bank. Each hit reports a TM-score (0 to 1; >0.5 almost always implies the same fold) and an E-value. These are *structural* homologs — they may share no detectable sequence similarity.

Solvent-accessible surface area. Accessible surface area quantifies burial. A residue with SASA near zero is packed into the hydrophobic core; one with SASA >100 Å² sits on the surface. Computed here via the Shrake–Rupley numerical algorithm with a 1.4 Å probe.

Rendered structure images. Structure images are PyMOL renders from six orthogonal camera directions. Cartoon representation draws helices as coils and strands as arrows; sticks shows the backbone as bonds; surface shows the solvent-excluded envelope. Rainbow coloring maps sequence position to hue (blue→red, N→C); chain coloring assigns a distinct color per polypeptide.

Backbone torsions (φ/ψ). φ (phi) and ψ (psi) are the two rotatable backbone dihedrals per residue: φ is the C(i-1)–N–Cα–C torsion, ψ is the N–Cα–C–N(i+1) torsion, both in degrees on (−180°, 180°]. α-helical residues cluster near (−60°, −45°); β-strand residues near (−120°, +130°). A Ramachandran plot is simply a scatter of (φ, ψ) for every residue.

Predicted aligned error. Predicted Aligned Error (PAE) is an AlphaFold confidence matrix: entry (i, j) is the expected error in the position of residue j, in ångströms, when the prediction is superimposed on the true structure at residue i. Low PAE within a block of residues means that block is internally rigid and well-predicted; high PAE between two blocks means their relative placement is uncertain even if each block individually is confident.

mmCIF coordinates. Structure coordinates are given as an mmCIF _atom_site loop: one row per atom with element, residue name, chain id, sequence number, and x/y/z position in Å. Only the four main-chain atoms per residue are included here; side chains are omitted to keep the record compact.

InterPro / GO / CATH / organism. Database cross-references. InterPro integrates a dozen domain/family signature databases into unified entries with residue-range hits. GO terms attach function/process/location labels with evidence codes. CATH codes position the fold in a four-level structural taxonomy. Organism is the NCBI-taxonomy species name.

Secondary structure (3-state, P-SEA). SS3 is a coarse helix/strand/coil call (letters a/b/c) made by the P-SEA algorithm from inter-Cα distances and dihedrals. It is less detailed than DSSP but needs only Cα positions.

Sequence. Sequence gives the chain of amino acids in standard one-letter code (A=alanine, C=cysteine, …, Y=tyrosine), read N→C. It is the only feature that is directly encoded by the gene; all structural features are derived from the folded form of this sequence.